Protein 5WNO (pdb70)

Organism: Caenorhabditis elegans (NCBI:txid6239)

B-factor: mean 91.78, std 27.54, range [42.66, 220.6]

Structure (mmCIF, N/CA/C/O backbone):
data_5WNO
#
_entry.id   5WNO
#
_cell.length_a   48.097
_cell.length_b   77.978
_cell.length_c   106.207
_cell.angle_alpha   90.00
_cell.angle_beta   90.00
_cell.angle_gamma   90.00
#
_symmetry.space_group_name_H-M   'P 21 21 21'
#
loop_
_entity.id
_entity.type
_entity.pdbx_description
1 polymer 'Receptor tyrosine-protein kinase let-23'
2 non-polymer 'PHOSPHOAMINOPHOSPHONIC ACID-ADENYLATE ESTER'
3 non-polymer 'MAGNESIUM ION'
4 water water
#
loop_
_atom_site.group_PDB
_atom_site.id
_atom_site.type_symbol
_atom_site.label_atom_id
_atom_site.label_alt_id
_atom_site.label_comp_id
_atom_site.label_asym_id
_atom_site.label_entity_id
_atom_site.label_seq_id
_atom_site.pdbx_PDB_ins_code
_atom_site.Cartn_x
_atom_site.Cartn_y
_atom_site.Cartn_z
_atom_site.occupancy
_atom_site.B_iso_or_equiv
_atom_site.auth_seq_id
_atom_site.auth_comp_id
_atom_site.auth_asym_id
_atom_site.auth_atom_id
_atom_site.pdbx_PDB_model_num
ATOM 1 N N . CYS A 1 15 ? -25.806 24.935 -10.868 1.00 130.79 876 CYS A N 1
ATOM 2 C CA . CYS A 1 15 ? -24.806 24.531 -9.887 1.00 130.29 876 CYS A CA 1
ATOM 3 C C . CYS A 1 15 ? -25.438 23.722 -8.760 1.00 124.81 876 CYS A C 1
ATOM 4 O O . CYS A 1 15 ? -25.672 22.522 -8.899 1.00 113.22 876 CYS A O 1
ATOM 7 N N . LEU A 1 16 ? -25.717 24.389 -7.644 1.00 121.37 877 LEU A N 1
ATOM 8 C CA . LEU A 1 16 ? -26.288 23.760 -6.460 1.00 110.89 877 LEU A CA 1
ATOM 9 C C . LEU A 1 16 ? -27.740 24.197 -6.322 1.00 108.59 877 LEU A C 1
ATOM 10 O O . LEU A 1 16 ? -28.023 25.396 -6.216 1.00 134.44 877 LEU A O 1
ATOM 15 N N . ILE A 1 17 ? -28.652 23.230 -6.320 1.00 83.75 878 ILE A N 1
ATOM 16 C CA . ILE A 1 17 ? -30.085 23.505 -6.245 1.00 82.41 878 ILE A CA 1
ATOM 17 C C . ILE A 1 17 ? -30.518 23.547 -4.784 1.00 94.89 878 ILE A C 1
ATOM 18 O O . ILE A 1 17 ? -30.184 22.635 -4.015 1.00 100.38 878 ILE A O 1
ATOM 23 N N . PRO A 1 18 ? -31.243 24.572 -4.355 1.00 85.90 879 PRO A N 1
ATOM 24 C CA . PRO A 1 18 ? -31.795 24.586 -3.000 1.00 80.55 879 PRO A CA 1
ATOM 25 C C . PRO A 1 18 ? -33.165 23.916 -2.953 1.00 72.70 879 PRO A C 1
ATOM 26 O O . PRO A 1 18 ? -33.754 23.565 -3.977 1.00 71.35 879 PRO A O 1
ATOM 30 N N . SER A 1 19 ? -33.663 23.748 -1.726 1.00 82.87 880 SER A N 1
ATOM 31 C CA . SER A 1 19 ? -34.965 23.116 -1.535 1.00 88.07 880 SER A CA 1
ATOM 32 C C . SER A 1 19 ? -36.095 23.972 -2.093 1.00 89.38 880 SER A C 1
ATOM 33 O O . SER A 1 19 ? -37.133 23.438 -2.499 1.00 84.68 880 SER A O 1
ATOM 36 N N . SER A 1 20 ? -35.910 25.294 -2.124 1.00 96.77 881 SER A N 1
ATOM 37 C CA . SER A 1 20 ? -36.931 26.208 -2.624 1.00 91.64 881 SER A CA 1
ATOM 38 C C . SER A 1 20 ? -37.208 26.037 -4.111 1.00 80.55 881 SER A C 1
ATOM 39 O O . SER A 1 20 ? -38.216 26.559 -4.598 1.00 79.48 881 SER A O 1
ATOM 42 N N . GLU A 1 21 ? -36.349 25.326 -4.837 1.00 78.81 882 GLU A N 1
ATOM 43 C CA . GLU A 1 21 ? -36.476 25.181 -6.279 1.00 85.86 882 GLU A CA 1
ATOM 44 C C . GLU A 1 21 ? -36.785 23.756 -6.714 1.00 83.05 882 GLU A C 1
ATOM 45 O O . GLU A 1 21 ? -36.997 23.521 -7.908 1.00 78.52 882 GLU A O 1
ATOM 51 N N . LEU A 1 22 ? -36.821 22.804 -5.787 1.00 80.98 883 LEU A N 1
ATOM 52 C CA . LEU A 1 22 ? -37.000 21.399 -6.116 1.00 73.45 883 LEU A CA 1
ATOM 53 C C . LEU A 1 22 ? -38.216 20.835 -5.393 1.00 71.70 883 LEU A C 1
ATOM 54 O O . LEU A 1 22 ? -38.526 21.225 -4.263 1.00 81.50 883 LEU A O 1
ATOM 59 N N . GLN A 1 23 ? -38.904 19.914 -6.063 1.00 70.50 884 GLN A N 1
ATOM 60 C CA . GLN A 1 23 ? -40.032 19.187 -5.493 1.00 73.70 884 GLN A CA 1
ATOM 61 C C . GLN A 1 23 ? -39.827 17.705 -5.759 1.00 76.09 884 GLN A C 1
ATOM 62 O O . GLN A 1 23 ? -39.784 17.284 -6.919 1.00 71.16 884 GLN A O 1
ATOM 68 N N . THR A 1 24 ? -39.701 16.918 -4.694 1.00 79.24 885 THR A N 1
ATOM 69 C CA . THR A 1 24 ? -39.462 15.482 -4.803 1.00 76.43 885 THR A CA 1
ATOM 70 C C . THR A 1 24 ? -40.780 14.747 -4.588 1.00 76.39 885 THR A C 1
ATOM 71 O O . THR A 1 24 ? -41.324 14.745 -3.479 1.00 85.94 885 THR A O 1
ATOM 75 N N . LYS A 1 25 ? -41.291 14.127 -5.649 1.00 73.23 886 LYS A N 1
ATOM 76 C CA . LYS A 1 25 ? -42.516 13.332 -5.573 1.00 84.92 886 LYS A CA 1
ATOM 77 C C . LYS A 1 25 ? -42.164 11.968 -4.994 1.00 83.76 886 LYS A C 1
ATOM 78 O O . LYS A 1 25 ? -41.759 11.048 -5.707 1.00 88.18 886 LYS A O 1
ATOM 84 N N . LEU A 1 26 ? -42.323 11.835 -3.676 1.00 83.63 887 LEU A N 1
ATOM 85 C CA . LEU A 1 26 ? -42.017 10.578 -3.004 1.00 87.77 887 LEU A CA 1
ATOM 86 C C . LEU A 1 26 ? -43.014 9.474 -3.328 1.00 98.83 887 LEU A C 1
ATOM 87 O O . LEU A 1 26 ? -42.756 8.314 -2.990 1.00 108.86 887 LEU A O 1
ATOM 92 N N . ASP A 1 27 ? -44.137 9.800 -3.968 1.00 97.30 888 ASP A N 1
ATOM 93 C CA . ASP A 1 27 ? -45.106 8.795 -4.381 1.00 100.24 888 ASP A CA 1
ATOM 94 C C . ASP A 1 27 ? -44.891 8.315 -5.809 1.00 95.94 888 ASP A C 1
ATOM 95 O O . ASP A 1 27 ? -45.580 7.385 -6.244 1.00 103.84 888 ASP A O 1
ATOM 100 N N . LYS A 1 28 ? -43.961 8.918 -6.544 1.00 80.92 889 LYS A N 1
ATOM 101 C CA . LYS A 1 28 ? -43.662 8.528 -7.917 1.00 73.11 889 LYS A CA 1
ATOM 102 C C . LYS A 1 28 ? -42.271 7.902 -7.968 1.00 76.02 889 LYS A C 1
ATOM 103 O O . LYS A 1 28 ? -41.328 8.453 -8.539 1.00 72.67 889 LYS A O 1
ATOM 109 N N . LYS A 1 29 ? -42.153 6.730 -7.351 1.00 84.50 890 LYS A N 1
ATOM 110 C CA . LYS A 1 29 ? -40.901 5.986 -7.362 1.00 84.92 890 LYS A CA 1
ATOM 111 C C . LYS A 1 29 ? -40.670 5.397 -8.748 1.00 76.86 890 LYS A C 1
ATOM 112 O O . LYS A 1 29 ? -41.494 4.622 -9.245 1.00 83.57 890 LYS A O 1
ATOM 118 N N . LEU A 1 30 ? -39.553 5.768 -9.375 1.00 74.81 891 LEU A N 1
ATOM 119 C CA . LEU A 1 30 ? -39.282 5.302 -10.731 1.00 77.40 891 LEU A CA 1
ATOM 120 C C . LEU A 1 30 ? -38.704 3.893 -10.740 1.00 90.02 891 LEU A C 1
ATOM 121 O O . LEU A 1 30 ? -39.077 3.073 -11.586 1.00 98.67 891 LEU A O 1
ATOM 126 N N . GLY A 1 31 ? -37.798 3.591 -9.814 1.00 102.65 892 GLY A N 1
ATOM 127 C CA . GLY A 1 31 ? -37.195 2.273 -9.775 1.00 121.89 892 GLY A CA 1
ATOM 128 C C . GLY A 1 31 ? -36.543 2.018 -8.434 1.00 140.00 892 GLY A C 1
ATOM 129 O O . GLY A 1 31 ? -36.605 2.842 -7.518 1.00 148.27 892 GLY A O 1
ATOM 130 N N . ALA A 1 32 ? -35.907 0.851 -8.331 1.00 147.57 893 ALA A N 1
ATOM 131 C CA . ALA A 1 32 ? -35.228 0.451 -7.103 1.00 153.86 893 ALA A CA 1
ATOM 132 C C . ALA A 1 32 ? -33.819 1.042 -7.029 1.00 150.38 893 ALA A C 1
ATOM 133 O O . ALA A 1 32 ? -33.604 2.041 -6.335 1.00 156.22 893 ALA A O 1
ATOM 135 N N . GLY A 1 33 ? -32.860 0.446 -7.725 1.00 138.40 894 GLY A N 1
ATOM 136 C CA . GLY A 1 33 ? -31.489 0.946 -7.799 1.00 125.67 894 GLY A CA 1
ATOM 137 C C . GLY A 1 33 ? -30.507 0.073 -7.033 1.00 129.53 894 GLY A C 1
ATOM 138 O O . GLY A 1 33 ? -30.852 -0.491 -5.988 1.00 131.10 894 GLY A O 1
ATOM 139 N N . ALA A 1 34 ? -29.270 -0.055 -7.543 0.00 128.54 895 ALA A N 1
ATOM 140 C CA . ALA A 1 34 ? -28.282 -0.800 -6.760 1.00 128.01 895 ALA A CA 1
ATOM 141 C C . ALA A 1 34 ? -28.039 -0.113 -5.423 1.00 118.52 895 ALA A C 1
ATOM 142 O O . ALA A 1 34 ? -28.019 -0.759 -4.367 1.00 123.38 895 ALA A O 1
ATOM 144 N N . PHE A 1 35 ? -27.907 1.208 -5.443 0.60 112.73 896 PHE A N 1
ATOM 145 C CA . PHE A 1 35 ? -27.496 1.963 -4.266 0.60 110.31 896 PHE A CA 1
ATOM 146 C C . PHE A 1 35 ? -28.159 3.343 -4.247 0.60 105.13 896 PHE A C 1
ATOM 147 O O . PHE A 1 35 ? -27.513 4.387 -4.293 0.60 100.13 896 PHE A O 1
ATOM 155 N N . GLY A 1 36 ? -29.484 3.365 -4.140 1.00 110.98 897 GLY A N 1
ATOM 156 C CA . GLY A 1 36 ? -30.212 4.618 -4.112 1.00 118.18 897 GLY A CA 1
ATOM 157 C C . GLY A 1 36 ? -31.457 4.587 -4.971 1.00 123.97 897 GLY A C 1
ATOM 158 O O . GLY A 1 36 ? -31.437 4.051 -6.083 1.00 138.09 897 GLY A O 1
ATOM 159 N N . THR A 1 37 ? -32.547 5.153 -4.466 1.00 118.40 898 THR A N 1
ATOM 160 C CA . THR A 1 37 ? -33.821 5.178 -5.167 1.00 107.18 898 THR A CA 1
ATOM 161 C C . THR A 1 37 ? -33.971 6.469 -5.965 1.00 91.28 898 THR A C 1
ATOM 162 O O . THR A 1 37 ? -33.336 7.486 -5.677 1.00 88.72 898 THR A O 1
ATOM 166 N N . VAL A 1 38 ? -34.823 6.407 -6.985 1.00 78.77 899 VAL A N 1
ATOM 167 C CA . VAL A 1 38 ? -35.056 7.515 -7.903 1.00 62.50 899 VAL A CA 1
ATOM 168 C C . VAL A 1 38 ? -36.537 7.861 -7.870 1.00 69.73 899 VAL A C 1
ATOM 169 O O . VAL A 1 38 ? -37.391 6.969 -7.946 1.00 77.97 899 VAL A O 1
ATOM 173 N N . PHE A 1 39 ? -36.836 9.151 -7.751 1.00 70.61 900 PHE A N 1
ATOM 174 C CA . PHE A 1 39 ? -38.203 9.642 -7.716 1.00 68.81 900 PHE A CA 1
ATOM 175 C C . PHE A 1 39 ? -38.389 10.696 -8.795 1.00 69.91 900 PHE A C 1
ATOM 176 O O . PHE A 1 39 ? -37.451 11.414 -9.154 1.00 61.12 900 PHE A O 1
ATOM 184 N N . ALA A 1 40 ? -39.609 10.776 -9.316 1.00 67.74 901 ALA A N 1
ATOM 185 C CA . ALA A 1 40 ? -39.954 11.851 -10.231 1.00 64.96 901 ALA A CA 1
ATOM 186 C C . ALA A 1 40 ? -40.006 13.173 -9.477 1.00 59.89 901 ALA A C 1
ATOM 187 O O . ALA A 1 40 ? -40.277 13.217 -8.274 1.00 69.14 901 ALA A O 1
ATOM 189 N N . GLY A 1 41 ? -39.731 14.260 -10.191 1.00 64.86 902 GLY A N 1
ATOM 190 C CA . GLY A 1 41 ? -39.699 15.558 -9.544 1.00 69.73 902 GLY A CA 1
ATOM 191 C C . GLY A 1 41 ? -39.877 16.681 -10.538 1.00 70.85 902 GLY A C 1
ATOM 192 O O . GLY A 1 41 ? -39.850 16.482 -11.755 1.00 75.34 902 GLY A O 1
ATOM 193 N N . ILE A 1 42 ? -40.056 17.881 -9.991 1.00 65.48 903 ILE A N 1
ATOM 194 C CA . ILE A 1 42 ? -40.228 19.097 -10.775 1.00 66.87 903 ILE A CA 1
ATOM 195 C C . ILE A 1 42 ? -39.183 20.106 -10.323 1.00 63.51 903 ILE A C 1
ATOM 196 O O . ILE A 1 42 ? -39.010 20.330 -9.120 1.00 75.25 903 ILE A O 1
ATOM 201 N N . TYR A 1 43 ? -38.487 20.709 -11.282 1.00 64.82 904 TYR A N 1
ATOM 202 C CA . TYR A 1 43 ? -37.455 21.700 -11.011 1.00 69.30 904 TYR A CA 1
ATOM 203 C C . TYR A 1 43 ? -37.984 23.086 -11.352 1.00 75.31 904 TYR A C 1
ATOM 204 O O . TYR A 1 43 ? -38.456 23.317 -12.470 1.00 81.83 904 TYR A O 1
ATOM 213 N N . TYR A 1 44 ? -37.906 24.003 -10.385 1.00 73.16 905 TYR A N 1
ATOM 214 C CA . TYR A 1 44 ? -38.373 25.377 -10.544 1.00 72.35 905 TYR A CA 1
ATOM 215 C C . TYR A 1 44 ? -37.174 26.317 -10.539 1.00 81.23 905 TYR A C 1
ATOM 216 O O . TYR A 1 44 ? -36.724 26.746 -9.467 1.00 93.39 905 TYR A O 1
ATOM 225 N N . PRO A 1 45 ? -36.619 26.671 -11.697 1.00 89.02 906 PRO A N 1
ATOM 226 C CA . PRO A 1 45 ? -35.548 27.680 -11.717 1.00 90.89 906 PRO A CA 1
ATOM 227 C C . PRO A 1 45 ? -36.076 29.027 -11.246 1.00 94.02 906 PRO A C 1
ATOM 228 O O . PRO A 1 45 ? -37.055 29.552 -11.780 1.00 93.48 906 PRO A O 1
ATOM 232 N N . LYS A 1 46 ? -35.416 29.584 -10.226 1.00 103.78 907 LYS A N 1
ATOM 233 C CA . LYS A 1 46 ? -35.942 30.776 -9.568 1.00 123.62 907 LYS A CA 1
ATOM 234 C C . LYS A 1 46 ? -35.895 32.004 -10.470 1.00 139.90 907 LYS A C 1
ATOM 235 O O . LYS A 1 46 ? -36.763 32.878 -10.363 1.00 144.35 907 LYS A O 1
ATOM 241 N N . ARG A 1 47 ? -34.903 32.093 -11.359 1.00 148.48 908 ARG A N 1
ATOM 242 C CA . ARG A 1 47 ? -34.799 33.265 -12.223 1.00 157.05 908 ARG A CA 1
ATOM 243 C C . ARG A 1 47 ? -35.918 33.297 -13.257 1.00 152.86 908 ARG A C 1
ATOM 244 O O . ARG A 1 47 ? -36.476 34.362 -13.543 1.00 159.68 908 ARG A O 1
ATOM 252 N N . ALA A 1 48 ? -36.257 32.146 -13.826 1.00 141.99 909 ALA A N 1
ATOM 253 C CA . ALA A 1 48 ? -37.287 32.082 -14.855 1.00 127.98 909 ALA A CA 1
ATOM 254 C C . ALA A 1 48 ? -38.680 32.199 -14.246 1.00 131.33 909 ALA A C 1
ATOM 255 O O . ALA A 1 48 ? -39.472 33.053 -14.645 1.00 134.64 909 ALA A O 1
ATOM 257 N N . ASN A 1 50 ? -41.609 31.083 -14.173 1.00 112.15 911 ASN A N 1
ATOM 258 C CA . ASN A 1 50 ? -42.767 30.239 -13.904 1.00 116.50 911 ASN A CA 1
ATOM 259 C C . ASN A 1 50 ? -42.761 28.999 -14.793 1.00 108.79 911 ASN A C 1
ATOM 260 O O . ASN A 1 50 ? -43.815 28.502 -15.188 1.00 115.42 911 ASN A O 1
ATOM 265 N N . VAL A 1 51 ? -41.566 28.502 -15.103 1.00 94.10 912 VAL A N 1
ATOM 266 C CA . VAL A 1 51 ? -41.398 27.321 -15.942 1.00 100.25 912 VAL A CA 1
ATOM 267 C C . VAL A 1 51 ? -41.154 26.112 -15.049 1.00 95.13 912 VAL A C 1
ATOM 268 O O . VAL A 1 51 ? -40.435 26.196 -14.044 1.00 93.67 912 VAL A O 1
ATOM 272 N N . LYS A 1 52 ? -41.772 24.990 -15.403 1.00 93.79 913 LYS A N 1
ATOM 273 C CA . LYS A 1 52 ? -41.634 23.740 -14.671 1.00 84.53 913 LYS A CA 1
ATOM 274 C C . LYS A 1 52 ? -40.819 22.762 -15.505 1.00 86.09 913 LYS A C 1
ATOM 275 O O . LYS A 1 52 ? -41.069 22.606 -16.705 1.00 95.71 913 LYS A O 1
ATOM 281 N N . ILE A 1 53 ? -39.846 22.112 -14.875 1.00 81.30 914 ILE A N 1
ATOM 282 C CA . ILE A 1 53 ? -38.977 21.170 -15.576 1.00 71.08 914 ILE A CA 1
ATOM 283 C C . ILE A 1 53 ? -39.136 19.782 -14.966 1.00 74.21 914 ILE A C 1
ATOM 284 O O . ILE A 1 53 ? -38.763 19.569 -13.803 1.00 73.03 914 ILE A O 1
ATOM 289 N N . PRO A 1 54 ? -39.684 18.816 -15.704 1.00 72.23 915 PRO A N 1
ATOM 290 C CA . PRO A 1 54 ? -39.793 17.443 -15.183 1.00 62.84 915 PRO A CA 1
ATOM 291 C C . PRO A 1 54 ? -38.414 16.813 -15.056 1.00 62.55 915 PRO A C 1
ATOM 292 O O . PRO A 1 54 ? -37.663 16.731 -16.031 1.00 68.18 915 PRO A O 1
ATOM 296 N N . VAL A 1 55 ? -38.080 16.368 -13.845 1.00 57.62 916 VAL A N 1
ATOM 297 C CA . VAL A 1 55 ? -36.750 15.861 -13.538 1.00 56.84 916 VAL A CA 1
ATOM 298 C C . VAL A 1 55 ? -36.868 14.522 -12.821 1.00 58.57 916 VAL A C 1
ATOM 299 O O . VAL A 1 55 ? -37.940 14.119 -12.368 1.00 63.22 916 VAL A O 1
ATOM 303 N N . ALA A 1 56 ? -35.733 13.833 -12.730 1.00 51.89 917 ALA A N 1
ATOM 304 C CA . ALA A 1 56 ? -35.598 12.608 -11.956 1.00 66.76 917 ALA A CA 1
ATOM 305 C C . ALA A 1 56 ? -34.600 12.856 -10.835 1.00 63.44 917 ALA A C 1
ATOM 306 O O . ALA A 1 56 ? -33.492 13.344 -11.083 1.00 55.12 917 ALA A O 1
ATOM 308 N N . ILE A 1 57 ? -34.993 12.524 -9.611 1.00 61.39 918 ILE A N 1
ATOM 309 C CA . ILE A 1 57 ? -34.216 12.831 -8.417 1.00 63.51 918 ILE A CA 1
ATOM 310 C C . ILE A 1 57 ? -33.697 11.519 -7.846 1.00 61.37 918 ILE A C 1
ATOM 311 O O . ILE A 1 57 ? -34.474 10.698 -7.345 1.00 63.19 918 ILE A O 1
ATOM 316 N N . LYS A 1 58 ? -32.384 11.321 -7.921 1.00 59.39 919 LYS A N 1
ATOM 317 C CA . LYS A 1 58 ? -31.742 10.148 -7.344 1.00 58.99 919 LYS A CA 1
ATOM 318 C C . LYS A 1 58 ? -31.255 10.487 -5.941 1.00 71.00 919 LYS A C 1
ATOM 319 O O . LYS A 1 58 ? -30.534 11.472 -5.750 1.00 75.00 919 LYS A O 1
ATOM 325 N N . VAL A 1 59 ? -31.652 9.676 -4.965 1.00 66.15 920 VAL A N 1
ATOM 326 C CA . VAL A 1 59 ? -31.387 9.943 -3.555 1.00 68.27 920 VAL A CA 1
ATOM 327 C C . VAL A 1 59 ? -30.313 8.979 -3.071 1.00 84.27 920 VAL A C 1
ATOM 328 O O . VAL A 1 59 ? -30.511 7.758 -3.085 1.00 88.81 920 VAL A O 1
ATOM 332 N N . PHE A 1 60 ? -29.180 9.528 -2.641 1.00 95.30 921 PHE A N 1
ATOM 333 C CA . PHE A 1 60 ? -28.108 8.764 -2.016 1.00 100.31 921 PHE A CA 1
ATOM 334 C C . PHE A 1 60 ? -27.998 9.196 -0.561 1.00 113.38 921 PHE A C 1
ATOM 335 O O . PHE A 1 60 ? -27.700 10.362 -0.283 1.00 117.16 921 PHE A O 1
ATOM 343 N N . GLN A 1 61 ? -28.234 8.266 0.358 1.00 115.95 922 GLN A N 1
ATOM 344 C CA . GLN A 1 61 ? -28.102 8.519 1.792 1.00 131.30 922 GLN A CA 1
ATOM 345 C C . GLN A 1 61 ? -26.881 7.746 2.281 1.00 136.67 922 GLN A C 1
ATOM 346 O O . GLN A 1 61 ? -26.970 6.553 2.584 1.00 141.36 922 GLN A O 1
ATOM 352 N N . THR A 1 62 ? -25.735 8.434 2.360 1.00 135.05 923 THR A N 1
ATOM 353 C CA . THR A 1 62 ? -24.440 7.796 2.613 1.00 130.89 923 THR A CA 1
ATOM 354 C C . THR A 1 62 ? -23.761 8.458 3.815 1.00 138.40 923 THR A C 1
ATOM 355 O O . THR A 1 62 ? -22.908 9.334 3.656 1.00 130.90 923 THR A O 1
ATOM 359 N N . ASP A 1 63 ? -24.161 8.036 5.016 1.00 149.03 924 ASP A N 1
ATOM 360 C CA . ASP A 1 63 ? -23.403 8.275 6.248 1.00 173.14 924 ASP A CA 1
ATOM 361 C C . ASP A 1 63 ? -23.094 9.756 6.478 1.00 176.15 924 ASP A C 1
ATOM 362 O O . ASP A 1 63 ? -22.070 10.097 7.075 1.00 185.32 924 ASP A O 1
ATOM 367 N N . GLN A 1 64 ? -23.975 10.645 6.013 1.00 169.21 925 GLN A N 1
ATOM 368 C CA . GLN A 1 64 ? -23.787 12.093 6.156 1.00 161.02 925 GLN A CA 1
ATOM 369 C C . GLN A 1 64 ? -22.432 12.544 5.617 1.00 161.30 925 GLN A C 1
ATOM 370 O O . GLN A 1 64 ? -21.830 13.491 6.130 1.00 156.10 925 GLN A O 1
ATOM 376 N N . SER A 1 65 ? -21.942 11.880 4.570 1.00 172.29 926 SER A N 1
ATOM 377 C CA . SER A 1 65 ? -20.609 12.166 4.051 1.00 162.83 926 SER A CA 1
ATOM 378 C C . SER A 1 65 ? -20.563 13.506 3.327 1.00 152.96 926 SER A C 1
ATOM 379 O O . SER A 1 65 ? -20.018 13.604 2.223 1.00 153.88 926 SER A O 1
ATOM 382 N N . GLN A 1 66 ? -21.125 14.546 3.945 1.00 139.97 927 GLN A N 1
ATOM 383 C CA . GLN A 1 66 ? -21.130 15.892 3.374 1.00 116.31 927 GLN A CA 1
ATOM 384 C C . GLN A 1 66 ? -19.769 16.540 3.631 1.00 106.16 927 GLN A C 1
ATOM 385 O O . GLN A 1 66 ? -19.602 17.430 4.468 1.00 115.51 927 GLN A O 1
ATOM 391 N N . THR A 1 67 ? -18.778 16.060 2.890 1.00 96.64 928 THR A N 1
ATOM 392 C CA . THR A 1 67 ? -17.401 16.506 3.016 1.00 94.86 928 THR A CA 1
ATOM 393 C C . THR A 1 67 ? -16.993 17.296 1.779 1.00 86.13 928 THR A C 1
ATOM 394 O O . THR A 1 67 ? -17.726 17.378 0.790 1.00 80.96 928 THR A O 1
ATOM 398 N N . ASP A 1 68 ? -15.798 17.887 1.849 1.00 89.53 929 ASP A N 1
ATOM 399 C CA . ASP A 1 68 ? -15.248 18.578 0.690 1.00 88.20 929 ASP A CA 1
ATOM 400 C C . ASP A 1 68 ? -14.983 17.626 -0.469 1.00 93.48 929 ASP A C 1
ATOM 401 O O . ASP A 1 68 ? -14.960 18.064 -1.624 1.00 92.78 929 ASP A O 1
ATOM 406 N N . GLU A 1 69 ? -14.785 16.336 -0.186 1.00 92.34 930 GLU A N 1
ATOM 407 C CA . GLU A 1 69 ? -14.572 15.367 -1.255 1.00 89.87 930 GLU A CA 1
ATOM 408 C C . GLU A 1 69 ? -15.851 15.133 -2.050 1.00 81.42 930 GLU A C 1
ATOM 409 O O . GLU A 1 69 ? -15.803 14.942 -3.271 1.00 85.06 930 GLU A O 1
ATOM 415 N N . MET A 1 70 ? -17.003 15.140 -1.376 1.00 82.87 931 MET A N 1
ATOM 416 C CA . MET A 1 70 ? -18.267 14.936 -2.076 1.00 69.29 931 MET A CA 1
ATOM 417 C C . MET A 1 70 ? -18.627 16.148 -2.927 1.00 67.46 931 MET A C 1
ATOM 418 O O . MET A 1 70 ? -19.147 15.999 -4.039 1.00 70.51 931 MET A O 1
ATOM 423 N N . LEU A 1 71 ? -18.358 17.355 -2.423 1.00 92.35 932 LEU A N 1
ATOM 424 C CA . LEU A 1 71 ? -18.583 18.555 -3.222 1.00 82.83 932 LEU A CA 1
ATOM 425 C C . LEU A 1 71 ? -17.638 18.605 -4.416 1.00 73.95 932 LEU A C 1
ATOM 426 O O . LEU A 1 71 ? -18.021 19.059 -5.501 1.00 66.38 932 LEU A O 1
ATOM 431 N N . GLU A 1 72 ? -16.401 18.137 -4.235 1.00 72.59 933 GLU A N 1
ATOM 432 C CA . GLU A 1 72 ? -15.435 18.136 -5.329 1.00 76.91 933 GLU A CA 1
ATOM 433 C C . GLU A 1 72 ? -15.883 17.223 -6.463 1.00 82.72 933 GLU A C 1
ATOM 434 O O . GLU A 1 72 ? -15.810 17.599 -7.639 1.00 86.32 933 GLU A O 1
ATOM 440 N N . GLU A 1 73 ? -16.352 16.019 -6.133 1.00 72.44 934 GLU A N 1
ATOM 441 C CA . GLU A 1 73 ? -16.816 15.087 -7.153 1.00 65.99 934 GLU A CA 1
ATOM 442 C C . GLU A 1 73 ? -18.220 15.399 -7.652 1.00 57.44 934 GLU A C 1
ATOM 443 O O . GLU A 1 73 ? -18.623 14.858 -8.687 1.00 61.13 934 GLU A O 1
ATOM 449 N N . ALA A 1 74 ? -18.973 16.247 -6.950 1.00 73.63 935 ALA A N 1
ATOM 450 C CA . ALA A 1 74 ? -20.274 16.665 -7.458 1.00 68.93 935 ALA A CA 1
ATOM 451 C C . ALA A 1 74 ? -20.128 17.708 -8.560 1.00 70.09 935 ALA A C 1
ATOM 452 O O . ALA A 1 74 ? -20.831 17.644 -9.575 1.00 72.92 935 ALA A O 1
ATOM 454 N N . THR A 1 75 ? -19.219 18.669 -8.380 1.00 74.89 936 THR A N 1
ATOM 455 C CA . THR A 1 75 ? -18.981 19.671 -9.413 1.00 80.54 936 THR A CA 1
ATOM 456 C C . THR A 1 75 ? -18.192 19.107 -10.588 1.00 85.32 936 THR A C 1
ATOM 457 O O . THR A 1 75 ? -18.411 19.527 -11.729 1.00 89.76 936 THR A O 1
ATOM 461 N N . ASN A 1 76 ? -17.276 18.167 -10.335 1.00 79.71 937 ASN A N 1
ATOM 462 C CA . ASN A 1 76 ? -16.581 17.496 -11.430 1.00 74.00 937 ASN A CA 1
ATOM 463 C C . ASN A 1 76 ? -17.564 16.740 -12.314 1.00 69.50 937 ASN A C 1
ATOM 464 O O . ASN A 1 76 ? -17.496 16.812 -13.547 1.00 69.66 937 ASN A O 1
ATOM 469 N N . MET A 1 77 ? -18.485 16.002 -11.694 1.00 65.80 938 MET A N 1
ATOM 470 C CA . MET A 1 77 ? -19.509 15.293 -12.451 1.00 63.58 938 MET A CA 1
ATOM 471 C C . MET A 1 77 ? -20.476 16.260 -13.122 1.00 65.94 938 MET A C 1
ATOM 472 O O . MET A 1 77 ? -21.039 15.944 -14.177 1.00 62.37 938 MET A O 1
ATOM 477 N N . PHE A 1 78 ? -20.672 17.441 -12.532 1.00 74.42 939 PHE A N 1
ATOM 478 C CA . PHE A 1 78 ? -21.589 18.426 -13.096 1.00 64.62 939 PHE A CA 1
ATOM 479 C C . PHE A 1 78 ? -21.057 19.015 -14.397 1.00 62.63 939 PHE A C 1
ATOM 480 O O . PHE A 1 78 ? -21.844 19.391 -15.272 1.00 62.43 939 PHE A O 1
ATOM 488 N N . ARG A 1 79 ? -19.735 19.096 -14.546 1.00 63.60 940 ARG A N 1
ATOM 489 C CA . ARG A 1 79 ? -19.123 19.691 -15.728 1.00 62.32 940 ARG A CA 1
ATOM 490 C C . ARG A 1 79 ? -19.026 18.728 -16.905 1.00 66.92 940 ARG A C 1
ATOM 491 O O . ARG A 1 79 ? -18.563 19.134 -17.976 1.00 75.18 940 ARG A O 1
ATOM 499 N N . LEU A 1 80 ? -19.447 17.476 -16.740 1.00 72.39 941 LEU A N 1
ATOM 500 C CA . LEU A 1 80 ? -19.407 16.498 -17.823 1.00 70.16 941 LEU A CA 1
ATOM 501 C C . LEU A 1 80 ? -20.580 16.758 -18.761 1.00 74.14 941 LEU A C 1
ATOM 502 O O . LEU A 1 80 ? -21.741 16.572 -18.383 1.00 71.48 941 LEU A O 1
ATOM 507 N N . ARG A 1 81 ? -20.281 17.186 -19.986 1.00 76.55 942 ARG A N 1
ATOM 508 C CA . ARG A 1 81 ? -21.300 17.570 -20.955 1.00 70.07 942 ARG A CA 1
ATOM 509 C C . ARG A 1 81 ? -21.073 16.809 -22.251 1.00 65.60 942 ARG A C 1
ATOM 510 O O . ARG A 1 81 ? -19.982 16.869 -22.828 1.00 64.27 942 ARG A O 1
ATOM 518 N N . HIS A 1 82 ? -22.104 16.103 -22.706 1.00 54.22 943 HIS A N 1
ATOM 519 C CA . HIS A 1 82 ? -22.059 15.367 -23.960 1.00 54.45 943 HIS A CA 1
ATOM 520 C C . HIS A 1 82 ? -23.488 15.034 -24.359 1.00 48.04 943 HIS A C 1
ATOM 521 O O . HIS A 1 82 ? -24.348 14.817 -23.501 1.00 60.90 943 HIS A O 1
ATOM 528 N N . ASP A 1 83 ? -23.732 15.000 -25.670 1.00 59.98 944 ASP A N 1
ATOM 529 C CA . ASP A 1 83 ? -25.089 14.770 -26.156 1.00 72.95 944 ASP A CA 1
ATOM 530 C C . ASP A 1 83 ? -25.590 13.376 -25.798 1.00 59.20 944 ASP A C 1
ATOM 531 O O . ASP A 1 83 ? -26.804 13.161 -25.703 1.00 63.17 944 ASP A O 1
ATOM 536 N N . ASN A 1 84 ? -24.681 12.423 -25.596 1.00 53.63 945 ASN A N 1
ATOM 537 C CA . ASN A 1 84 ? -25.036 11.059 -25.229 1.00 59.13 945 ASN A CA 1
ATOM 538 C C . ASN A 1 84 ? -24.801 10.770 -23.753 1.00 65.19 945 ASN A C 1
ATOM 539 O O . ASN A 1 84 ? -24.783 9.602 -23.353 1.00 63.33 945 ASN A O 1
ATOM 544 N N . LEU A 1 85 ? -24.603 11.805 -22.943 1.00 60.43 946 LEU A N 1
ATOM 545 C CA . LEU A 1 85 ? -24.613 11.693 -21.493 1.00 58.88 946 LEU A CA 1
ATOM 546 C C . LEU A 1 85 ? -25.862 12.376 -20.959 1.00 58.49 946 LEU A C 1
ATOM 547 O O . LEU A 1 85 ? -26.230 13.461 -21.421 1.00 64.54 946 LEU A O 1
ATOM 552 N N . LEU A 1 86 ? -26.521 11.734 -19.997 1.00 63.33 947 LEU A N 1
ATOM 553 C CA . LEU A 1 86 ? -27.696 12.329 -19.375 1.00 58.49 947 LEU A CA 1
ATOM 554 C C . LEU A 1 86 ? -27.286 13.588 -18.624 1.00 58.28 947 LEU A C 1
ATOM 555 O O . LEU A 1 86 ? -26.422 13.541 -17.742 1.00 61.98 947 LEU A O 1
ATOM 560 N N . LYS A 1 87 ? -27.899 14.713 -18.979 1.00 66.25 948 LYS A N 1
ATOM 561 C CA . LYS A 1 87 ? -27.512 15.992 -18.402 1.00 64.65 948 LYS A CA 1
ATOM 562 C C . LYS A 1 87 ? -27.905 16.060 -16.932 1.00 61.60 948 LYS A C 1
ATOM 563 O O . LYS A 1 87 ? -29.055 15.791 -16.570 1.00 57.97 948 LYS A O 1
ATOM 569 N N . ILE A 1 88 ? -26.945 16.415 -16.085 1.00 52.02 949 ILE A N 1
ATOM 570 C CA . ILE A 1 88 ? -27.193 16.621 -14.664 1.00 56.83 949 ILE A CA 1
ATOM 571 C C . ILE A 1 88 ? -27.613 18.074 -14.479 1.00 57.58 949 ILE A C 1
ATOM 572 O O . ILE A 1 88 ? -26.805 18.991 -14.647 1.00 59.75 949 ILE A O 1
ATOM 577 N N . ILE A 1 89 ? -28.887 18.284 -14.143 1.00 69.12 950 ILE A N 1
ATOM 578 C CA . ILE A 1 89 ? -29.400 19.641 -13.997 1.00 71.84 950 ILE A CA 1
ATOM 579 C C . ILE A 1 89 ? -28.804 20.311 -12.766 1.00 71.50 950 ILE A C 1
ATOM 580 O O . ILE A 1 89 ? -28.514 21.513 -12.775 1.00 76.75 950 ILE A O 1
ATOM 585 N N . GLY A 1 90 ? -28.593 19.550 -11.700 1.00 56.53 951 GLY A N 1
ATOM 586 C CA . GLY A 1 90 ? -28.000 20.119 -10.507 1.00 57.87 951 GLY A CA 1
ATOM 587 C C . GLY A 1 90 ? -27.812 19.071 -9.435 1.00 70.48 951 GLY A C 1
ATOM 588 O O . GLY A 1 90 ? -28.047 17.879 -9.649 1.00 69.36 951 GLY A O 1
ATOM 589 N N . PHE A 1 91 ? -27.380 19.542 -8.268 1.00 75.22 952 PHE A N 1
ATOM 590 C CA . PHE A 1 91 ? -27.126 18.677 -7.127 1.00 78.62 952 PHE A CA 1
ATOM 591 C C . PHE A 1 91 ? -27.406 19.452 -5.848 1.00 93.17 952 PHE A C 1
ATOM 592 O O . PHE A 1 91 ? -27.348 20.684 -5.820 1.00 98.48 952 PHE A O 1
ATOM 600 N N . CYS A 1 92 ? -27.714 18.712 -4.786 1.00 91.68 953 CYS A N 1
ATOM 601 C CA . CYS A 1 92 ? -27.912 19.305 -3.470 1.00 100.93 953 CYS A CA 1
ATOM 602 C C . CYS A 1 92 ? -27.517 18.287 -2.413 1.00 91.37 953 CYS A C 1
ATOM 603 O O . CYS A 1 92 ? -27.946 17.131 -2.470 1.00 86.77 953 CYS A O 1
ATOM 606 N N . MET A 1 93 ? -26.698 18.719 -1.459 1.00 91.88 954 MET A N 1
ATOM 607 C CA . MET A 1 93 ? -26.200 17.854 -0.399 1.00 101.39 954 MET A CA 1
ATOM 608 C C . MET A 1 93 ? -26.950 18.166 0.890 1.00 106.13 954 MET A C 1
ATOM 609 O O . MET A 1 93 ? -26.938 19.310 1.359 1.00 103.59 954 MET A O 1
ATOM 614 N N . HIS A 1 94 ? -27.602 17.155 1.454 1.00 115.87 955 HIS A N 1
ATOM 615 C CA . HIS A 1 94 ? -28.363 17.288 2.685 1.00 124.50 955 HIS A CA 1
ATOM 616 C C . HIS A 1 94 ? -27.727 16.442 3.781 1.00 124.10 955 HIS A C 1
ATOM 617 O O . HIS A 1 94 ? -26.808 15.655 3.540 1.00 124.02 955 HIS A O 1
ATOM 624 N N . ASP A 1 95 ? -28.231 16.619 5.004 1.00 122.11 956 ASP A N 1
ATOM 625 C CA . ASP A 1 95 ? -27.797 15.766 6.105 1.00 116.26 956 ASP A CA 1
ATOM 626 C C . ASP A 1 95 ? -28.250 14.328 5.892 1.00 131.35 956 ASP A C 1
ATOM 627 O O . ASP A 1 95 ? -27.528 13.386 6.239 1.00 124.72 956 ASP A O 1
ATOM 632 N N . ASP A 1 96 ? -29.443 14.140 5.321 1.00 155.52 957 ASP A N 1
ATOM 633 C CA . ASP A 1 96 ? -29.897 12.795 4.986 1.00 156.58 957 ASP A CA 1
ATOM 634 C C . ASP A 1 96 ? -28.989 12.147 3.951 1.00 148.18 957 ASP A C 1
ATOM 635 O O . ASP A 1 96 ? -28.768 10.931 3.992 1.00 148.63 957 ASP A O 1
ATOM 640 N N . GLY A 1 97 ? -28.452 12.936 3.024 1.00 137.23 958 GLY A N 1
ATOM 641 C CA . GLY A 1 97 ? -27.549 12.417 2.018 1.00 126.52 958 GLY A CA 1
ATOM 642 C C . GLY A 1 97 ? -27.378 13.332 0.824 1.00 116.21 958 GLY A C 1
ATOM 643 O O . GLY A 1 97 ? -27.331 14.557 0.972 1.00 120.11 958 GLY A O 1
ATOM 644 N N . LEU A 1 98 ? -27.286 12.749 -0.368 1.00 109.31 959 LEU A N 1
ATOM 645 C CA . LEU A 1 98 ? -27.062 13.494 -1.598 1.00 99.07 959 LEU A CA 1
ATOM 646 C C . LEU A 1 98 ? -28.182 13.216 -2.590 1.00 87.50 959 LEU A C 1
ATOM 647 O O . LEU A 1 98 ? -28.603 12.067 -2.761 1.00 83.72 959 LEU A O 1
ATOM 652 N N . LYS A 1 99 ? -28.662 14.273 -3.240 1.00 81.76 960 LYS A N 1
ATOM 653 C CA . LYS A 1 99 ? -29.666 14.171 -4.289 1.00 72.72 960 LYS A CA 1
ATOM 654 C C . LYS A 1 99 ? -29.063 14.643 -5.604 1.00 79.01 960 LYS A C 1
ATOM 655 O O . LYS A 1 99 ? -28.525 15.752 -5.682 1.00 89.01 960 LYS A O 1
ATOM 661 N N . ILE A 1 100 ? -29.151 13.800 -6.630 1.00 73.55 961 ILE A N 1
ATOM 662 C CA . ILE A 1 100 ? -28.683 14.127 -7.972 1.00 70.71 961 ILE A CA 1
ATOM 663 C C . ILE A 1 100 ? -29.905 14.297 -8.862 1.00 58.61 961 ILE A C 1
ATOM 664 O O . ILE A 1 100 ? -30.711 13.370 -9.007 1.00 62.87 961 ILE A O 1
ATOM 669 N N . VAL A 1 101 ? -30.042 15.478 -9.457 1.00 60.14 962 VAL A N 1
ATOM 670 C CA . VAL A 1 101 ? -31.193 15.821 -10.283 1.00 55.61 962 VAL A CA 1
ATOM 671 C C . VAL A 1 101 ? -30.789 15.748 -11.748 1.00 62.41 962 VAL A C 1
ATOM 672 O O . VAL A 1 101 ? -29.806 16.374 -12.164 1.00 58.58 962 VAL A O 1
ATOM 676 N N . THR A 1 102 ? -31.543 14.978 -12.530 1.00 62.77 963 THR A N 1
ATOM 677 C CA . THR A 1 102 ? -31.341 14.869 -13.966 1.00 65.32 963 THR A CA 1
ATOM 678 C C . THR A 1 102 ? -32.675 15.065 -14.673 1.00 61.36 963 THR A C 1
ATOM 679 O O . THR A 1 102 ? -33.744 14.910 -14.078 1.00 69.54 963 THR A O 1
ATOM 683 N N . ILE A 1 103 ? -32.598 15.408 -15.959 1.00 58.40 964 ILE A N 1
ATOM 684 C CA . ILE A 1 103 ? -33.802 15.615 -16.755 1.00 66.79 964 ILE A CA 1
ATOM 685 C C . ILE A 1 103 ? -34.555 14.298 -16.887 1.00 60.33 964 ILE A C 1
ATOM 686 O O . ILE A 1 103 ? -33.968 13.252 -17.196 1.00 66.49 964 ILE A O 1
ATOM 691 N N . TYR A 1 104 ? -35.862 14.342 -16.642 1.00 57.07 965 TYR A N 1
ATOM 692 C CA . TYR A 1 104 ? -36.688 13.145 -16.716 1.00 57.40 965 TYR A CA 1
ATOM 693 C C . TYR A 1 104 ? -36.892 12.721 -18.166 1.00 67.27 965 TYR A C 1
ATOM 694 O O . TYR A 1 104 ? -37.122 13.554 -19.047 1.00 71.33 965 TYR A O 1
ATOM 703 N N . ARG A 1 105 ? -36.797 11.420 -18.412 1.00 66.67 966 ARG A N 1
ATOM 704 C CA . ARG A 1 105 ? -37.005 10.854 -19.745 1.00 62.61 966 ARG A CA 1
ATOM 705 C C . ARG A 1 105 ? -38.201 9.915 -19.713 1.00 64.33 966 ARG A C 1
ATOM 706 O O . ARG A 1 105 ? -38.104 8.815 -19.137 1.00 66.88 966 ARG A O 1
ATOM 714 N N . PRO A 1 106 ? -39.336 10.292 -20.307 1.00 63.24 967 PRO A N 1
ATOM 715 C CA . PRO A 1 106 ? -40.536 9.443 -20.211 1.00 66.37 967 PRO A CA 1
ATOM 716 C C . PRO A 1 106 ? -40.379 8.068 -20.837 1.00 69.09 967 PRO A C 1
ATOM 717 O O . PRO A 1 106 ? -41.114 7.148 -20.459 1.00 69.49 967 PRO A O 1
ATOM 721 N N . LEU A 1 107 ? -39.451 7.892 -21.777 1.00 70.69 968 LEU A N 1
ATOM 722 C CA . LEU A 1 107 ? -39.314 6.619 -22.473 1.00 75.83 968 LEU A CA 1
ATOM 723 C C . LEU A 1 107 ? -38.656 5.536 -21.627 1.00 75.59 968 LEU A C 1
ATOM 724 O O . LEU A 1 107 ? -38.728 4.359 -21.998 1.00 82.70 968 LEU A O 1
ATOM 729 N N . GLY A 1 108 ? -38.025 5.893 -20.513 1.00 65.41 969 GLY A N 1
ATOM 730 C CA . GLY A 1 108 ? -37.396 4.908 -19.659 1.00 67.14 969 GLY A CA 1
ATOM 731 C C . GLY A 1 108 ? -36.013 4.510 -20.140 1.00 64.67 969 GLY A C 1
ATOM 732 O O . GLY A 1 108 ? -35.443 5.089 -21.070 1.00 57.30 969 GLY A O 1
ATOM 733 N N . ASN A 1 109 ? -35.467 3.490 -19.481 1.00 59.46 970 ASN A N 1
ATOM 734 C CA . ASN A 1 109 ? -34.131 3.018 -19.803 1.00 53.35 970 ASN A CA 1
ATOM 735 C C . ASN A 1 109 ? -34.146 2.183 -21.083 1.00 65.03 970 ASN A C 1
ATOM 736 O O . ASN A 1 109 ? -35.197 1.771 -21.582 1.00 67.28 970 ASN A O 1
ATOM 741 N N . LEU A 1 110 ? -32.948 1.932 -21.614 1.00 44.37 971 LEU A N 1
ATOM 742 C CA . LEU A 1 110 ? -32.834 1.208 -22.876 1.00 56.78 971 LEU A CA 1
ATOM 743 C C . LEU A 1 110 ? -33.208 -0.261 -22.724 1.00 62.86 971 LEU A C 1
ATOM 744 O O . LEU A 1 110 ? -33.675 -0.880 -23.686 1.00 64.23 971 LEU A O 1
ATOM 749 N N . GLN A 1 111 ? -33.022 -0.833 -21.532 1.00 67.22 972 GLN A N 1
ATOM 750 C CA . GLN A 1 111 ? -33.310 -2.251 -21.338 1.00 71.79 972 GLN A CA 1
ATOM 751 C C . GLN A 1 111 ? -34.795 -2.542 -21.526 1.00 76.46 972 GLN A C 1
ATOM 752 O O . GLN A 1 111 ? -35.172 -3.436 -22.293 1.00 80.29 972 GLN A O 1
ATOM 758 N N . ASN A 1 112 ? -35.656 -1.794 -20.831 1.00 79.38 973 ASN A N 1
ATOM 759 C CA . ASN A 1 112 ? -37.092 -1.949 -21.036 1.00 89.60 973 ASN A CA 1
ATOM 760 C C . ASN A 1 112 ? -37.514 -1.470 -22.418 1.00 87.28 973 ASN A C 1
ATOM 761 O O . ASN A 1 112 ? -38.530 -1.932 -22.951 1.00 101.14 973 ASN A O 1
ATOM 766 N N . PHE A 1 113 ? -36.749 -0.552 -23.012 1.00 75.59 974 PHE A N 1
ATOM 767 C CA . PHE A 1 113 ? -37.105 -0.027 -24.326 1.00 74.99 974 PHE A CA 1
ATOM 768 C C . PHE A 1 113 ? -36.845 -1.053 -25.422 1.00 77.42 974 PHE A C 1
ATOM 769 O O . PHE A 1 113 ? -37.613 -1.147 -26.386 1.00 82.91 974 PHE A O 1
ATOM 777 N N . LEU A 1 114 ? -35.767 -1.831 -25.292 1.00 79.02 975 LEU A N 1
ATOM 778 C CA . LEU A 1 114 ? -35.467 -2.849 -26.295 1.00 72.54 975 LEU A CA 1
ATOM 779 C C . LEU A 1 114 ? -36.491 -3.977 -26.261 1.00 79.37 975 LEU A C 1
ATOM 780 O O . LEU A 1 114 ? -36.906 -4.477 -27.313 1.00 77.96 975 LEU A O 1
ATOM 785 N N . LYS A 1 115 ? -36.908 -4.392 -25.062 1.00 82.27 976 LYS A N 1
ATOM 786 C CA . LYS A 1 115 ? -37.912 -5.447 -24.952 1.00 86.80 976 LYS A CA 1
ATOM 787 C C . LYS A 1 115 ? -39.259 -4.989 -25.496 1.00 89.39 976 LYS A C 1
ATOM 788 O O . LYS A 1 115 ? -39.967 -5.766 -26.148 1.00 97.71 976 LYS A O 1
ATOM 794 N N . LEU A 1 116 ? -39.630 -3.733 -25.238 1.00 93.82 977 LEU A N 1
ATOM 795 C CA . LEU A 1 116 ? -40.937 -3.245 -25.667 1.00 94.37 977 LEU A CA 1
ATOM 796 C C . LEU A 1 116 ? -41.005 -3.090 -27.181 1.00 96.07 977 LEU A C 1
ATOM 797 O O . LEU A 1 116 ? -42.044 -3.365 -27.792 1.00 90.75 977 LEU A O 1
ATOM 802 N N . HIS A 1 117 ? -39.912 -2.655 -27.803 1.00 97.27 978 HIS A N 1
ATOM 803 C CA . HIS A 1 117 ? -39.863 -2.404 -29.239 1.00 102.04 978 HIS A CA 1
ATOM 804 C C . HIS A 1 117 ? -38.975 -3.417 -29.956 1.00 107.09 978 HIS A C 1
ATOM 805 O O . HIS A 1 117 ? -38.276 -3.088 -30.915 1.00 118.19 978 HIS A O 1
ATOM 812 N N . LYS A 1 118 ? -39.002 -4.669 -29.496 1.00 101.06 979 LYS A N 1
ATOM 813 C CA . LYS A 1 118 ? -38.188 -5.709 -30.118 1.00 93.80 979 LYS A CA 1
ATOM 814 C C . LYS A 1 118 ? -38.637 -5.989 -31.548 1.00 97.57 979 LYS A C 1
ATOM 815 O O . LYS A 1 118 ? -37.806 -6.263 -32.423 1.00 94.24 979 LYS A O 1
ATOM 821 N N . GLU A 1 119 ? -39.940 -5.912 -31.809 1.00 92.02 980 GLU A N 1
ATOM 822 C CA . GLU A 1 119 ? -40.489 -6.292 -33.103 1.00 102.41 980 GLU A CA 1
ATOM 823 C C . GLU A 1 119 ? -40.484 -5.159 -34.123 1.00 109.98 980 GLU A C 1
ATOM 824 O O . GLU A 1 119 ? -40.699 -5.418 -35.312 1.00 116.25 980 GLU A O 1
ATOM 830 N N . ASN A 1 120 ? -40.240 -3.917 -33.702 1.00 102.54 981 ASN A N 1
ATOM 831 C CA . ASN A 1 120 ? -40.310 -2.781 -34.611 1.00 102.44 981 ASN A CA 1
ATOM 832 C C . ASN A 1 120 ? -39.041 -1.940 -34.665 1.00 97.53 981 ASN A C 1
ATOM 833 O O . ASN A 1 120 ? -38.991 -0.982 -35.445 1.00 108.27 981 ASN A O 1
ATOM 838 N N . LEU A 1 121 ? -38.019 -2.259 -33.875 1.00 94.49 982 LEU A N 1
ATOM 839 C CA . LEU A 1 121 ? -36.749 -1.551 -33.976 1.00 84.48 982 LEU A CA 1
ATOM 840 C C . LEU A 1 121 ? -35.893 -2.158 -35.081 1.00 96.51 982 LEU A C 1
ATOM 841 O O . LEU A 1 121 ? -35.801 -3.381 -35.215 1.00 115.33 982 LEU A O 1
ATOM 846 N N . GLY A 1 122 ? -35.264 -1.288 -35.876 1.00 102.95 983 GLY A N 1
ATOM 847 C CA . GLY A 1 122 ? -34.482 -1.736 -37.008 1.00 93.12 983 GLY A CA 1
ATOM 848 C C . GLY A 1 122 ? -33.008 -1.921 -36.689 1.00 90.14 983 GLY A C 1
ATOM 849 O O . GLY A 1 122 ? -32.532 -1.603 -35.601 1.00 86.39 983 GLY A O 1
ATOM 850 N N . ALA A 1 123 ? -32.283 -2.456 -37.676 1.00 87.96 984 ALA A N 1
ATOM 851 C CA . ALA A 1 123 ? -30.845 -2.647 -37.520 1.00 81.90 984 ALA A CA 1
ATOM 852 C C . ALA A 1 123 ? -30.112 -1.318 -37.410 1.00 84.49 984 ALA A C 1
ATOM 853 O O . ALA A 1 123 ? -29.065 -1.241 -36.756 1.00 90.19 984 ALA A O 1
ATOM 855 N N . ARG A 1 124 ? -30.641 -0.266 -38.039 1.00 88.75 985 ARG A N 1
ATOM 856 C CA . ARG A 1 124 ? -30.019 1.050 -37.934 1.00 79.65 985 ARG A CA 1
ATOM 857 C C . ARG A 1 124 ? -30.087 1.577 -36.506 1.00 81.3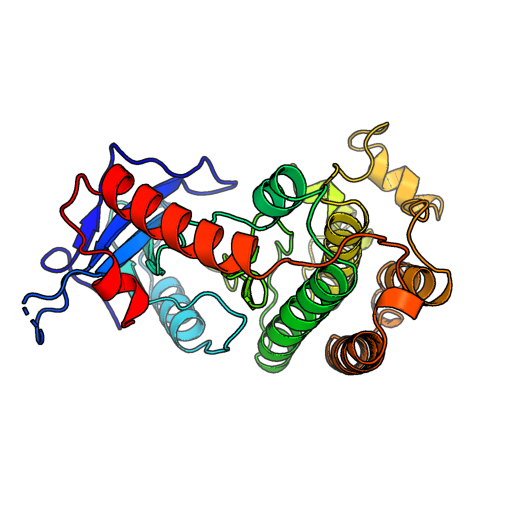5 985 ARG A C 1
ATOM 858 O O . ARG A 1 124 ? -29.146 2.222 -36.032 1.00 83.22 985 ARG A O 1
ATOM 866 N N . GLU A 1 125 ? -31.189 1.302 -35.805 1.00 82.31 986 GLU A N 1
ATOM 867 C CA . GLU A 1 125 ? -31.333 1.780 -34.433 1.00 71.83 986 GLU A CA 1
ATOM 868 C C . GLU A 1 125 ? -30.393 1.041 -33.489 1.00 69.09 986 GLU A C 1
ATOM 869 O O . GLU A 1 125 ? -29.845 1.640 -32.556 1.00 75.54 986 GLU A O 1
ATOM 875 N N . GLN A 1 126 ? -30.191 -0.260 -33.715 1.00 59.12 987 GLN A N 1
ATOM 876 C CA . GLN A 1 126 ? -29.327 -1.043 -32.837 1.00 60.48 987 GLN A CA 1
ATOM 877 C C . GLN A 1 126 ? -27.875 -0.588 -32.938 1.00 61.60 987 GLN A C 1
ATOM 878 O O . GLN A 1 126 ? -27.207 -0.381 -31.918 1.00 66.99 987 GLN A O 1
ATOM 884 N N . VAL A 1 127 ? -27.367 -0.432 -34.163 1.00 70.66 988 VAL A N 1
ATOM 885 C CA . VAL A 1 127 ? -25.993 0.029 -34.341 1.00 71.42 988 VAL A CA 1
ATOM 886 C C . VAL A 1 127 ? -25.844 1.467 -33.860 1.00 66.71 988 VAL A C 1
ATOM 887 O O . VAL A 1 127 ? -24.783 1.854 -33.354 1.00 74.31 988 VAL A O 1
ATOM 891 N N . LEU A 1 128 ? -26.897 2.277 -33.995 1.00 62.68 989 LEU A N 1
ATOM 892 C CA . LEU A 1 128 ? -26.831 3.661 -33.538 1.00 72.85 989 LEU A CA 1
ATOM 893 C C . LEU A 1 128 ? -26.714 3.737 -32.021 1.00 68.69 989 LEU A C 1
ATOM 894 O O . LEU A 1 128 ? -25.980 4.580 -31.492 1.00 78.47 989 LEU A O 1
ATOM 899 N N . TYR A 1 129 ? -27.430 2.866 -31.304 1.00 52.89 990 TYR A N 1
ATOM 900 C CA . TYR A 1 129 ? -27.322 2.839 -29.849 1.00 55.35 990 TYR A CA 1
ATOM 901 C C . TYR A 1 129 ? -25.905 2.484 -29.416 1.00 52.61 990 TYR A C 1
ATOM 902 O O . TYR A 1 129 ? -25.322 3.147 -28.552 1.00 62.36 990 TYR A O 1
ATOM 911 N N . CYS A 1 130 ? -25.334 1.435 -30.014 1.00 58.45 991 CYS A N 1
ATOM 912 C CA . CYS A 1 130 ? -23.955 1.067 -29.707 1.00 63.90 991 CYS A CA 1
ATOM 913 C C . CYS A 1 130 ? -22.997 2.200 -30.047 1.00 63.28 991 CYS A C 1
ATOM 914 O O . CYS A 1 130 ? -22.008 2.422 -29.338 1.00 65.89 991 CYS A O 1
ATOM 917 N N . TYR A 1 131 ? -23.278 2.935 -31.124 1.00 65.56 992 TYR A N 1
ATOM 918 C CA . TYR A 1 131 ? -22.404 4.032 -31.526 1.00 64.78 992 TYR A CA 1
ATOM 919 C C . TYR A 1 131 ? -22.513 5.207 -30.562 1.00 58.62 992 TYR A C 1
ATOM 920 O O . TYR A 1 131 ? -21.498 5.781 -30.151 1.00 65.83 992 TYR A O 1
ATOM 929 N N . GLN A 1 132 ? -23.740 5.586 -30.196 1.00 58.07 993 GLN A N 1
ATOM 930 C CA . GLN A 1 132 ? -23.922 6.717 -29.292 1.00 60.53 993 GLN A CA 1
ATOM 931 C C . GLN A 1 132 ? -23.394 6.401 -27.899 1.00 56.05 993 GLN A C 1
ATOM 932 O O . GLN A 1 132 ? -22.821 7.273 -27.234 1.00 56.50 993 GLN A O 1
ATOM 938 N N . ILE A 1 133 ? -23.578 5.162 -27.438 1.00 58.98 994 ILE A N 1
ATOM 939 C CA . ILE A 1 133 ? -23.013 4.761 -26.155 1.00 52.02 994 ILE A CA 1
ATOM 940 C C . ILE A 1 133 ? -21.491 4.777 -26.219 1.00 53.43 994 ILE A C 1
ATOM 941 O O . ILE A 1 133 ? -20.822 5.246 -25.291 1.00 57.19 994 ILE A O 1
ATOM 946 N N . ALA A 1 134 ? -20.919 4.279 -27.318 1.00 56.35 995 ALA A N 1
ATOM 947 C CA . ALA A 1 134 ? -19.474 4.373 -27.501 1.00 66.41 995 ALA A CA 1
ATOM 948 C C . ALA A 1 134 ? -19.023 5.821 -27.635 1.00 69.19 995 ALA A C 1
ATOM 949 O O . ALA A 1 134 ? -17.893 6.157 -27.260 1.00 56.59 995 ALA A O 1
ATOM 951 N N . SER A 1 135 ? -19.886 6.691 -28.166 1.00 68.11 996 SER A N 1
ATOM 952 C CA . SER A 1 135 ? -19.539 8.104 -28.277 1.00 58.61 996 SER A CA 1
ATOM 953 C C . SER A 1 135 ? -19.465 8.762 -26.905 1.00 63.87 996 SER A C 1
ATOM 954 O O . SER A 1 135 ? -18.533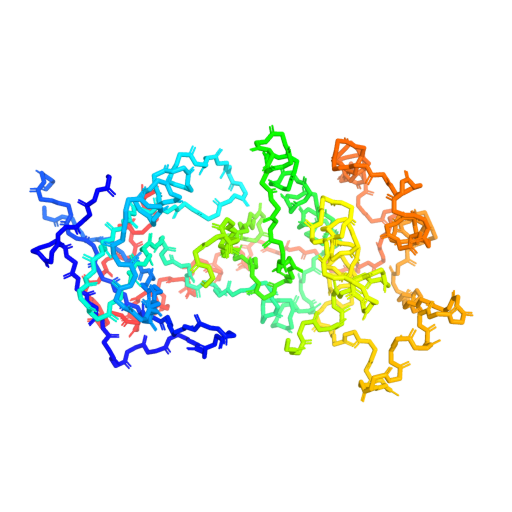 9.525 -26.626 1.00 62.36 996 SER A O 1
ATOM 957 N N . GLY A 1 136 ? -20.435 8.477 -26.035 1.00 57.88 997 GLY A N 1
ATOM 958 C CA . GLY A 1 136 ? -20.407 9.049 -24.700 1.00 59.60 997 GLY A CA 1
ATOM 959 C C . GLY A 1 136 ? -19.282 8.494 -23.848 1.00 61.90 997 GLY A C 1
ATOM 960 O O . GLY A 1 136 ? -18.678 9.219 -23.052 1.00 65.40 997 GLY A O 1
ATOM 961 N N . MET A 1 137 ? -18.983 7.201 -24.000 1.00 56.70 998 MET A N 1
ATOM 962 C CA . MET A 1 137 ? -17.894 6.603 -23.235 1.00 57.25 998 MET A CA 1
ATOM 963 C C . MET A 1 137 ? -16.539 7.146 -23.668 1.00 59.15 998 MET A C 1
ATOM 964 O O . MET A 1 137 ? -15.612 7.214 -22.852 1.00 67.92 998 MET A O 1
ATOM 969 N N . GLN A 1 138 ? -16.399 7.529 -24.940 1.00 56.93 999 GLN A N 1
ATOM 970 C CA . GLN A 1 138 ? -15.155 8.148 -25.386 1.00 62.01 999 GLN A CA 1
ATOM 971 C C . GLN A 1 138 ? -14.931 9.483 -24.689 1.00 67.92 999 GLN A C 1
ATOM 972 O O . GLN A 1 138 ? -13.802 9.814 -24.311 1.00 74.08 999 GLN A O 1
ATOM 978 N N . TYR A 1 139 ? -16.000 10.263 -24.510 1.00 63.76 1000 TYR A N 1
ATOM 979 C CA . TYR A 1 139 ? -15.887 11.518 -23.776 1.00 69.87 1000 TYR A CA 1
ATOM 980 C C . TYR A 1 139 ? -15.523 11.270 -22.318 1.00 69.36 1000 TYR A C 1
ATOM 981 O O . TYR A 1 139 ? -14.692 11.985 -21.747 1.00 71.22 1000 TYR A O 1
ATOM 990 N N . LEU A 1 140 ? -16.135 10.257 -21.699 1.00 65.89 1001 LEU A N 1
ATOM 991 C CA . LEU A 1 140 ? -15.807 9.928 -20.315 1.00 63.63 1001 LEU A CA 1
ATOM 992 C C . LEU A 1 140 ? -14.366 9.452 -20.188 1.00 68.63 1001 LEU A C 1
ATOM 993 O O . LEU A 1 140 ? -13.681 9.778 -19.211 1.00 77.97 1001 LEU A O 1
ATOM 998 N N . GLU A 1 141 ? -13.887 8.678 -21.165 1.00 70.47 1002 GLU A N 1
ATOM 999 C CA . GLU A 1 141 ? -12.513 8.189 -21.110 1.00 71.13 1002 GLU A CA 1
ATOM 1000 C C . GLU A 1 141 ? -11.514 9.330 -21.252 1.00 75.19 1002 GLU A C 1
ATOM 1001 O O . GLU A 1 141 ? -10.498 9.362 -20.549 1.00 79.44 1002 GLU A O 1
ATOM 1007 N N . LYS A 1 142 ? -11.784 10.274 -22.158 1.00 74.99 1003 LYS A N 1
ATOM 1008 C CA . LYS A 1 142 ? -10.908 11.432 -22.301 1.00 84.48 1003 LYS A CA 1
ATOM 1009 C C . LYS A 1 142 ? -10.899 12.283 -21.039 1.00 87.29 1003 LYS A C 1
ATOM 1010 O O . LYS A 1 142 ? -9.896 12.944 -20.743 1.00 95.13 1003 LYS A O 1
ATOM 1016 N N . GLN A 1 143 ? -11.997 12.281 -20.287 1.00 83.16 1004 GLN A N 1
ATOM 1017 C CA . GLN A 1 143 ? -12.074 12.990 -19.018 1.00 79.27 1004 GLN A CA 1
ATOM 1018 C C . GLN A 1 143 ? -11.500 12.184 -17.859 1.00 83.80 1004 GLN A C 1
ATOM 1019 O O . GLN A 1 143 ? -11.596 12.630 -16.710 1.00 73.26 1004 GLN A O 1
ATOM 1025 N N . ARG A 1 144 ? -10.914 11.017 -18.140 1.00 77.95 1005 ARG A N 1
ATOM 1026 C CA . ARG A 1 144 ? -10.330 10.145 -17.120 1.00 78.29 1005 ARG A CA 1
ATOM 1027 C 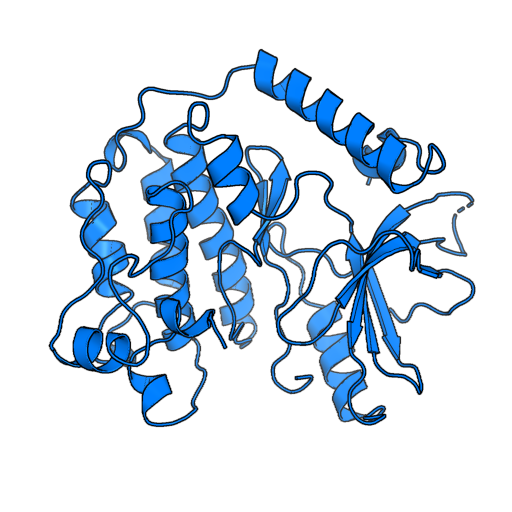C . ARG A 1 144 ? -11.372 9.754 -16.071 1.00 75.76 1005 ARG A C 1
ATOM 1028 O O . ARG A 1 144 ? -11.119 9.787 -14.864 1.00 78.59 1005 ARG A O 1
ATOM 1036 N N . VAL A 1 145 ? -12.556 9.375 -16.546 1.00 67.77 1006 VAL A N 1
ATOM 1037 C CA . VAL A 1 145 ? -13.678 9.005 -15.692 1.00 70.70 1006 VAL A CA 1
ATOM 1038 C C . VAL A 1 145 ? -14.066 7.565 -15.998 1.00 78.04 1006 VAL A C 1
ATOM 1039 O O . VAL A 1 145 ? -14.326 7.220 -17.157 1.00 64.86 1006 VAL A O 1
ATOM 1043 N N . VAL A 1 146 ? -14.107 6.732 -14.961 1.00 79.19 1007 VAL A N 1
ATOM 1044 C CA . VAL A 1 146 ? -14.521 5.338 -15.077 1.00 68.28 1007 VAL A CA 1
ATOM 1045 C C . VAL A 1 146 ? -15.984 5.236 -14.670 1.00 65.52 1007 VAL A C 1
ATOM 1046 O O . VAL A 1 146 ? -16.367 5.690 -13.585 1.00 67.46 1007 VAL A O 1
ATOM 1050 N N . HIS A 1 147 ? -16.803 4.638 -15.539 1.00 67.96 1008 HIS A N 1
ATOM 1051 C CA . HIS A 1 147 ? -18.236 4.554 -15.274 1.00 62.32 1008 HIS A CA 1
ATOM 1052 C C . HIS A 1 147 ? -18.556 3.518 -14.202 1.00 67.67 1008 HIS A C 1
ATOM 1053 O O . HIS A 1 147 ? -19.465 3.729 -13.391 1.00 74.92 1008 HIS A O 1
ATOM 1060 N N . ARG A 1 148 ? -17.849 2.383 -14.215 1.00 76.72 1009 ARG A N 1
ATOM 1061 C CA . ARG A 1 148 ? -17.960 1.327 -13.208 1.00 82.35 1009 ARG A CA 1
ATOM 1062 C C . ARG A 1 148 ? -19.269 0.545 -13.278 1.00 72.70 1009 ARG A C 1
ATOM 1063 O O . ARG A 1 148 ? -19.396 -0.497 -12.628 1.00 81.30 1009 ARG A O 1
ATOM 1071 N N . ASP A 1 149 ? -20.243 1.014 -14.053 1.00 51.01 1010 ASP A N 1
ATOM 1072 C CA . ASP A 1 149 ? -21.551 0.366 -14.080 1.00 56.59 1010 ASP A CA 1
ATOM 1073 C C . ASP A 1 149 ? -22.239 0.602 -15.424 1.00 55.71 1010 ASP A C 1
ATOM 1074 O O . ASP A 1 149 ? -23.405 0.994 -15.493 1.00 56.19 1010 ASP A O 1
ATOM 1079 N N . LEU A 1 150 ? -21.524 0.344 -16.516 1.00 51.39 1011 LEU A N 1
ATOM 1080 C CA . LEU A 1 150 ? -22.087 0.519 -17.850 1.00 49.78 1011 LEU A CA 1
ATOM 1081 C C . LEU A 1 150 ? -22.999 -0.651 -18.201 1.00 56.82 1011 LEU A C 1
ATOM 1082 O O . LEU A 1 150 ? -22.581 -1.812 -18.152 1.00 55.44 1011 LEU A O 1
ATOM 1087 N N . ALA A 1 151 ? -24.242 -0.337 -18.557 1.00 51.54 1012 ALA A N 1
ATOM 1088 C CA . ALA A 1 151 ? -25.236 -1.329 -18.946 1.00 51.16 1012 ALA A CA 1
ATOM 1089 C C . ALA A 1 151 ? -26.412 -0.603 -19.581 1.00 53.53 1012 ALA A C 1
ATOM 1090 O O . ALA A 1 151 ? -26.554 0.615 -19.442 1.00 66.31 1012 ALA A O 1
ATOM 1092 N N . THR A 1 152 ? -27.260 -1.368 -20.278 1.00 62.23 1013 THR A N 1
ATOM 1093 C CA . THR A 1 152 ? -28.411 -0.766 -20.946 1.00 54.84 1013 THR A CA 1
ATOM 1094 C C . THR A 1 152 ? -29.422 -0.215 -19.949 1.00 58.45 1013 THR A C 1
ATOM 1095 O O . THR A 1 152 ? -30.176 0.707 -20.282 1.00 79.38 1013 THR A O 1
ATOM 1099 N N . ARG A 1 153 ? -29.458 -0.759 -18.729 1.00 62.81 1014 ARG A N 1
ATOM 1100 C CA . ARG A 1 153 ? -30.358 -0.219 -17.715 1.00 62.23 1014 ARG A CA 1
ATOM 1101 C C . ARG A 1 153 ? -29.936 1.178 -17.277 1.00 67.70 1014 ARG A C 1
ATOM 1102 O O . ARG A 1 153 ? -30.776 1.960 -16.818 1.00 73.09 1014 ARG A O 1
ATOM 1110 N N . ASN A 1 154 ? -28.651 1.508 -17.409 1.00 55.64 1015 ASN A N 1
ATOM 1111 C CA . ASN A 1 154 ? -28.140 2.836 -17.104 1.00 50.09 1015 ASN A CA 1
ATOM 1112 C C . ASN A 1 154 ? -27.944 3.682 -18.357 1.00 57.88 1015 ASN A C 1
ATOM 1113 O O . ASN A 1 154 ? -27.145 4.623 -18.348 1.00 51.39 1015 ASN A O 1
ATOM 1118 N N . VAL A 1 155 ? -28.647 3.351 -19.436 1.00 56.63 1016 VAL A N 1
ATOM 1119 C CA . VAL A 1 155 ? -28.702 4.170 -20.639 1.00 42.66 1016 VAL A CA 1
ATOM 1120 C C . VAL A 1 155 ? -30.154 4.571 -20.851 1.00 47.00 1016 VAL A C 1
ATOM 1121 O O . VAL A 1 155 ? -31.045 3.715 -20.838 1.00 63.94 1016 VAL A O 1
ATOM 1125 N N . LEU A 1 156 ? -30.391 5.865 -21.031 1.00 48.31 1017 LEU A N 1
ATOM 1126 C CA . LEU A 1 156 ? -31.735 6.393 -21.192 1.00 58.56 1017 LEU A CA 1
ATOM 1127 C C . LEU A 1 156 ? -32.001 6.740 -22.649 1.00 53.59 1017 LEU A C 1
ATOM 1128 O O . LEU A 1 156 ? -31.079 7.033 -23.413 1.00 61.91 1017 LEU A O 1
ATOM 1133 N N . VAL A 1 157 ? -33.276 6.716 -23.019 1.00 58.95 1018 VAL A N 1
ATOM 1134 C CA . VAL A 1 157 ? -33.710 6.928 -24.394 1.00 58.83 1018 VAL A CA 1
ATOM 1135 C C . VAL A 1 157 ? -34.406 8.280 -24.460 1.00 64.76 1018 VAL A C 1
ATOM 1136 O O . VAL A 1 157 ? -35.488 8.463 -23.889 1.00 60.05 1018 VAL A O 1
ATOM 1140 N N . LYS A 1 158 ? -33.782 9.235 -25.153 1.00 66.05 1019 LYS A N 1
ATOM 1141 C CA . LYS A 1 158 ? -34.425 10.522 -25.393 1.00 63.32 1019 LYS A CA 1
ATOM 1142 C C . LYS A 1 158 ? -35.464 10.409 -26.501 1.00 71.78 1019 LYS A C 1
ATOM 1143 O O . LYS A 1 158 ? -36.591 10.897 -26.363 1.00 72.41 1019 LYS A O 1
ATOM 1149 N N . LYS A 1 159 ? -35.094 9.769 -27.609 1.00 72.57 1020 LYS A N 1
ATOM 1150 C CA . LYS A 1 159 ? -36.025 9.423 -28.672 1.00 74.46 1020 LYS A CA 1
ATOM 1151 C C . LYS A 1 159 ? -35.470 8.210 -29.406 1.00 74.47 1020 LYS A C 1
ATOM 1152 O O . LYS A 1 159 ? -34.450 7.635 -29.014 1.00 68.23 1020 LYS A O 1
ATOM 1158 N N . PHE A 1 160 ? -36.149 7.828 -30.491 1.00 80.42 1021 PHE A N 1
ATOM 1159 C CA . PHE A 1 160 ? -35.787 6.608 -31.208 1.00 82.37 1021 PHE A CA 1
ATOM 1160 C C . PHE A 1 160 ? -34.332 6.615 -31.660 1.00 76.78 1021 PHE A C 1
ATOM 1161 O O . PHE A 1 160 ? -33.690 5.560 -31.689 1.00 65.88 1021 PHE A O 1
ATOM 1169 N N . ASN A 1 161 ? -33.789 7.785 -32.000 1.00 73.19 1022 ASN A N 1
ATOM 1170 C CA . ASN A 1 161 ? -32.438 7.895 -32.535 1.00 74.64 1022 ASN A CA 1
ATOM 1171 C C . ASN A 1 161 ? -31.507 8.677 -31.612 1.00 69.76 1022 ASN A C 1
ATOM 1172 O O . ASN A 1 161 ? -30.600 9.368 -32.082 1.00 77.55 1022 ASN A O 1
ATOM 1177 N N . HIS A 1 162 ? -31.708 8.573 -30.300 1.00 52.15 1023 HIS A N 1
ATOM 1178 C CA . HIS A 1 162 ? -30.882 9.321 -29.356 1.00 60.26 1023 HIS A CA 1
ATOM 1179 C C . HIS A 1 162 ? -30.975 8.668 -27.987 1.00 58.24 1023 HIS A C 1
ATOM 1180 O O . HIS A 1 162 ? -32.059 8.624 -27.396 1.00 59.32 1023 HIS A O 1
ATOM 1187 N N . VAL A 1 163 ? -29.847 8.170 -27.484 1.00 56.10 1024 VAL A N 1
ATOM 1188 C CA . VAL A 1 163 ? -29.775 7.585 -26.153 1.00 53.17 1024 VAL A CA 1
ATOM 1189 C C . VAL A 1 163 ? -28.703 8.313 -25.352 1.00 54.89 1024 VAL A C 1
ATOM 1190 O O . VAL A 1 163 ? -27.778 8.917 -25.902 1.00 65.09 1024 VAL A O 1
ATOM 1194 N N . GLU A 1 164 ? -28.840 8.247 -24.028 1.00 49.41 1025 GLU A N 1
ATOM 1195 C CA . GLU A 1 164 ? -27.970 8.973 -23.113 1.00 55.09 1025 GLU A CA 1
ATOM 1196 C C . GLU A 1 164 ? -27.570 8.078 -21.950 1.00 60.94 1025 GLU A C 1
ATOM 1197 O O . GLU A 1 164 ? -28.407 7.369 -21.384 1.00 56.65 1025 GLU A O 1
ATOM 1203 N N . ILE A 1 165 ? -26.288 8.126 -21.594 1.00 56.18 1026 ILE A N 1
ATOM 1204 C CA . ILE A 1 165 ? -25.732 7.346 -20.494 1.00 51.37 1026 ILE A CA 1
ATOM 1205 C C . ILE A 1 165 ? -25.945 8.104 -19.192 1.00 53.31 1026 ILE A C 1
ATOM 1206 O O . ILE A 1 165 ? -25.791 9.330 -19.136 1.00 52.03 1026 ILE A O 1
ATOM 1211 N N . THR A 1 166 ? -26.304 7.375 -18.138 1.00 45.97 1027 THR A N 1
ATOM 1212 C CA . THR A 1 166 ? -26.534 7.959 -16.824 1.00 56.34 1027 THR A CA 1
ATOM 1213 C C . THR A 1 166 ? -25.741 7.185 -15.779 1.00 61.05 1027 THR A C 1
ATOM 1214 O O . THR A 1 166 ? -25.070 6.193 -16.082 1.00 55.23 1027 THR A O 1
ATOM 1218 N N . ASP A 1 167 ? -25.827 7.658 -14.534 1.00 57.88 1028 ASP A N 1
ATOM 1219 C CA . ASP A 1 167 ? -25.186 7.018 -13.383 1.00 59.53 1028 ASP A CA 1
ATOM 1220 C C . ASP A 1 167 ? -23.683 6.852 -13.593 1.00 59.09 1028 ASP A C 1
ATOM 1221 O O . ASP A 1 167 ? -23.104 5.808 -13.284 1.00 63.73 1028 ASP A O 1
ATOM 1226 N N . PHE A 1 168 ? -23.045 7.892 -14.114 1.00 53.58 1029 PHE A N 1
ATOM 1227 C CA . PHE A 1 168 ? -21.604 7.921 -14.297 1.00 54.72 1029 PHE A CA 1
ATOM 1228 C C . PHE A 1 168 ? -20.952 8.781 -13.222 1.00 75.59 1029 PHE A C 1
ATOM 1229 O O . PHE A 1 168 ? -21.593 9.627 -12.594 1.00 65.53 1029 PHE A O 1
ATOM 1237 N N . GLY A 1 169 ? -19.658 8.552 -13.017 1.00 97.63 1030 GLY A N 1
ATOM 1238 C CA . GLY A 1 169 ? -18.903 9.352 -12.072 1.00 108.83 1030 GLY A CA 1
ATOM 1239 C C . GLY A 1 169 ? -19.286 9.159 -10.624 1.00 111.32 1030 GLY A C 1
ATOM 1240 O O . GLY A 1 169 ? -19.149 10.090 -9.824 1.00 112.59 1030 GLY A O 1
ATOM 1241 N N . LEU A 1 170 ? -19.771 7.972 -10.259 1.00 94.49 1031 LEU A N 1
ATOM 1242 C CA . LEU A 1 170 ? -20.112 7.654 -8.878 1.00 95.27 1031 LEU A CA 1
ATOM 1243 C C . LEU A 1 170 ? -19.030 6.818 -8.203 1.00 96.16 1031 LEU A C 1
ATOM 1244 O O . LEU A 1 170 ? -19.336 5.952 -7.377 1.00 95.84 1031 LEU A O 1
ATOM 1249 N N . SER A 1 171 ? -17.767 7.060 -8.550 1.00 100.96 1032 SER A N 1
ATOM 1250 C CA . SER A 1 171 ? -16.657 6.290 -8.007 1.00 108.81 1032 SER A CA 1
ATOM 1251 C C . SER A 1 171 ? -16.446 6.614 -6.535 1.00 107.53 1032 SER A C 1
ATOM 1252 O O . SER A 1 171 ? -16.783 5.812 -5.657 1.00 104.56 1032 SER A O 1
ATOM 1255 N N . LYS A 1 172 ? -15.890 7.795 -6.258 1.00 109.84 1033 LYS A N 1
ATOM 1256 C CA . LYS A 1 172 ? -15.632 8.197 -4.882 1.00 118.51 1033 LYS A CA 1
ATOM 1257 C C . LYS A 1 172 ? -16.909 8.559 -4.136 1.00 114.72 1033 LYS A C 1
ATOM 1258 O O . LYS A 1 172 ? -16.911 8.554 -2.901 1.00 112.91 1033 LYS A O 1
ATOM 1264 N N . ILE A 1 173 ? -17.991 8.867 -4.854 1.00 118.61 1034 ILE A N 1
ATOM 1265 C CA . ILE A 1 173 ? -19.261 9.152 -4.194 1.00 122.30 1034 ILE A CA 1
ATOM 1266 C C . ILE A 1 173 ? -19.857 7.876 -3.612 1.00 125.46 1034 ILE A C 1
ATOM 1267 O O . ILE A 1 173 ? -20.410 7.882 -2.505 1.00 129.54 1034 ILE A O 1
ATOM 1272 N N . LEU A 1 174 ? -19.743 6.765 -4.340 1.00 120.80 1035 LEU A N 1
ATOM 1273 C CA . LEU A 1 174 ? -20.306 5.477 -3.931 1.00 114.24 1035 LEU A CA 1
ATOM 1274 C C . LEU A 1 174 ? -21.798 5.580 -3.629 1.00 117.23 1035 LEU A C 1
ATOM 1275 O O . LEU A 1 174 ? -22.542 6.248 -4.347 1.00 114.26 1035 LEU A O 1
ATOM 1280 N N . LYS A 1 187 ? -23.145 -6.399 -7.332 1.00 129.55 1048 LYS A N 1
ATOM 1281 C CA . LYS A 1 187 ? -24.480 -6.983 -7.286 1.00 140.41 1048 LYS A CA 1
ATOM 1282 C C . LYS A 1 187 ? -24.780 -7.826 -8.520 1.00 155.87 1048 LYS A C 1
ATOM 1283 O O . LYS A 1 187 ? -23.920 -8.558 -9.006 1.00 157.28 1048 LYS A O 1
ATOM 1289 N N . VAL A 1 188 ? -26.013 -7.714 -9.022 1.00 168.98 1049 VAL A N 1
ATOM 1290 C CA . VAL A 1 188 ? -26.422 -8.421 -10.227 1.00 157.55 1049 VAL A CA 1
ATOM 1291 C C . VAL A 1 188 ? -25.614 -7.997 -11.447 1.00 132.25 1049 VAL A C 1
ATOM 1292 O O . VAL A 1 188 ? -25.645 -8.682 -12.474 1.00 130.74 1049 VAL A O 1
ATOM 1296 N N . ALA A 1 189 ? -24.874 -6.888 -11.353 1.00 105.31 1050 ALA A N 1
ATOM 1297 C CA . ALA A 1 189 ? -23.986 -6.386 -12.400 1.00 92.10 1050 ALA A CA 1
ATOM 1298 C C . ALA A 1 189 ? -22.774 -7.281 -12.645 1.00 88.23 1050 ALA A C 1
ATOM 1299 O O . ALA A 1 189 ? -21.860 -6.841 -13.356 1.00 87.87 1050 ALA A O 1
ATOM 1301 N N . ILE A 1 190 ? -22.727 -8.493 -12.083 1.00 86.22 1051 ILE A N 1
ATOM 1302 C CA . ILE A 1 190 ? -21.627 -9.410 -12.366 1.00 77.42 1051 ILE A CA 1
ATOM 1303 C C . ILE A 1 190 ? -21.619 -9.798 -13.839 1.00 77.52 1051 ILE A C 1
ATOM 1304 O O . ILE A 1 190 ? -20.556 -10.060 -14.417 1.00 100.14 1051 ILE A O 1
ATOM 1309 N N . LYS A 1 191 ? -22.792 -9.813 -14.477 1.00 77.59 1052 LYS A N 1
ATOM 1310 C CA . LYS A 1 191 ? -22.874 -10.137 -15.897 1.00 80.67 1052 LYS A CA 1
ATOM 1311 C C . LYS A 1 191 ? -22.104 -9.148 -16.765 1.00 75.80 1052 LYS A C 1
ATOM 1312 O O . LYS A 1 191 ? -21.711 -9.498 -17.883 1.00 81.57 1052 LYS A O 1
ATOM 1318 N N . TRP A 1 192 ? -21.878 -7.929 -16.279 1.00 64.01 1053 TRP A N 1
ATOM 1319 C CA . TRP A 1 192 ? -21.100 -6.925 -16.992 1.00 61.61 1053 TRP A CA 1
ATOM 1320 C C . TRP A 1 192 ? -19.696 -6.766 -16.426 1.00 61.79 1053 TRP A C 1
ATOM 1321 O O . TRP A 1 192 ? -19.000 -5.808 -16.779 1.00 65.66 1053 TRP A O 1
ATOM 1332 N N . LEU A 1 193 ? -19.265 -7.680 -15.563 1.00 62.85 1054 LEU A N 1
ATOM 1333 C CA . LEU A 1 193 ? -17.997 -7.547 -14.861 1.00 78.95 1054 LEU A CA 1
ATOM 1334 C C . LEU A 1 193 ? -16.899 -8.288 -15.612 1.00 81.62 1054 LEU A C 1
ATOM 1335 O O . LEU A 1 193 ? -17.066 -9.457 -15.978 1.00 87.52 1054 LEU A O 1
ATOM 1340 N N . ALA A 1 194 ? -15.778 -7.607 -15.836 1.00 73.36 1055 ALA A N 1
ATOM 1341 C CA . ALA A 1 194 ? -14.637 -8.228 -16.488 1.00 87.28 1055 ALA A CA 1
ATOM 1342 C C . ALA A 1 194 ? -14.029 -9.302 -15.585 1.00 94.70 1055 ALA A C 1
ATOM 1343 O O . ALA A 1 194 ? -14.332 -9.399 -14.393 1.00 105.84 1055 ALA A O 1
ATOM 1345 N N . ILE A 1 195 ? -13.150 -10.114 -16.175 1.00 88.49 1056 ILE A N 1
ATOM 1346 C CA . ILE A 1 195 ? -12.578 -11.244 -15.448 1.00 95.81 1056 ILE A CA 1
ATOM 1347 C C . ILE A 1 195 ? -11.680 -10.763 -14.316 1.00 94.55 1056 ILE A C 1
ATOM 1348 O O . ILE A 1 195 ? -11.712 -11.309 -13.206 1.00 109.39 1056 ILE A O 1
ATOM 1353 N N . GLU A 1 196 ? -10.869 -9.734 -14.572 1.00 88.15 1057 GLU A N 1
ATOM 1354 C CA . GLU A 1 196 ? -9.881 -9.297 -13.591 1.00 92.75 1057 GLU A CA 1
ATOM 1355 C C . GLU A 1 196 ? -10.513 -8.680 -12.349 1.00 93.47 1057 GLU A C 1
ATOM 1356 O O . GLU A 1 196 ? -9.855 -8.618 -11.305 1.00 105.58 1057 GLU A O 1
ATOM 1362 N N . ILE A 1 197 ? -11.766 -8.228 -12.432 1.00 91.09 1058 ILE A N 1
ATOM 1363 C CA . ILE A 1 197 ? -12.406 -7.622 -11.269 1.00 93.39 1058 ILE A CA 1
ATOM 1364 C C . ILE A 1 197 ? -12.748 -8.680 -10.226 1.00 103.59 1058 ILE A C 1
ATOM 1365 O O . ILE A 1 197 ? -12.824 -8.380 -9.027 1.00 118.35 1058 ILE A O 1
ATOM 1370 N N . PHE A 1 198 ? -12.946 -9.931 -10.652 1.00 107.76 1059 PHE A N 1
ATOM 1371 C CA . PHE A 1 198 ? -13.269 -10.994 -9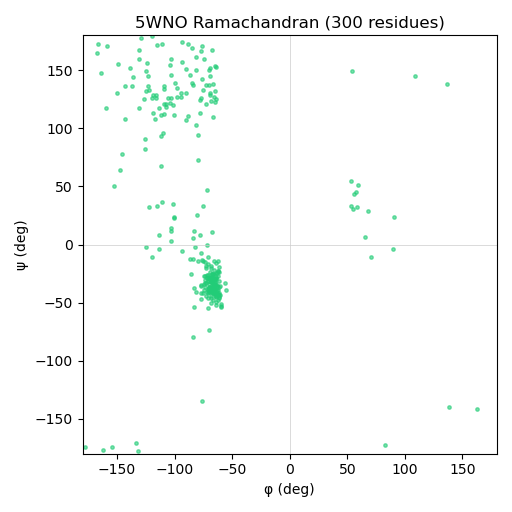.705 1.00 103.39 1059 PHE A CA 1
ATOM 1372 C C . PHE A 1 198 ? -12.129 -11.230 -8.722 1.00 105.00 1059 PHE A C 1
ATOM 1373 O O . PHE A 1 198 ? -12.365 -11.536 -7.547 1.00 108.90 1059 PHE A O 1
ATOM 1381 N N . SER A 1 1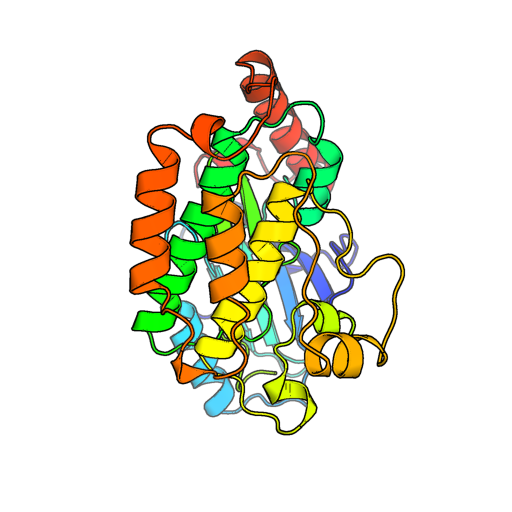99 ? -10.885 -11.093 -9.182 1.00 106.31 1060 SER A N 1
ATOM 1382 C CA . SER A 1 199 ? -9.740 -11.346 -8.314 1.00 116.55 1060 SER A CA 1
ATOM 1383 C C . SER A 1 199 ? -9.410 -10.130 -7.457 1.00 128.24 1060 SER A C 1
ATOM 1384 O O . SER A 1 199 ? -9.315 -10.235 -6.229 1.00 140.44 1060 SER A O 1
ATOM 1387 N N . LYS A 1 200 ? -9.229 -8.969 -8.084 1.00 124.53 1061 LYS A N 1
ATOM 1388 C CA . LYS A 1 200 ? -8.885 -7.747 -7.371 1.00 123.48 1061 LYS A CA 1
ATOM 1389 C C . LYS A 1 200 ? -9.717 -6.592 -7.907 1.00 135.56 1061 LYS A C 1
ATOM 1390 O O . LYS A 1 200 ? -10.001 -6.525 -9.106 1.00 123.81 1061 LYS A O 1
ATOM 1396 N N . HIS A 1 201 ? -10.102 -5.685 -7.012 1.00 164.27 1062 HIS A N 1
ATOM 1397 C CA . HIS A 1 201 ? -10.938 -4.540 -7.369 1.00 169.92 1062 HIS A CA 1
ATOM 1398 C C . HIS A 1 201 ? -10.061 -3.445 -7.963 1.00 161.78 1062 HIS A C 1
ATOM 1399 O O . HIS A 1 201 ? -9.367 -2.726 -7.241 1.00 172.10 1062 HIS A O 1
ATOM 1406 N N . CYS A 1 202 ? -10.100 -3.311 -9.295 1.00 141.78 1063 CYS A N 1
ATOM 1407 C CA . CYS A 1 202 ? -9.369 -2.258 -10.004 1.00 127.56 1063 CYS A CA 1
ATOM 1408 C C . CYS A 1 202 ? -10.217 -1.848 -11.212 1.00 108.28 1063 CYS A C 1
ATOM 1409 O O . CYS A 1 202 ? -9.960 -2.233 -12.356 1.00 112.69 1063 CYS A O 1
ATOM 1412 N N . TYR A 1 203 ? -11.252 -1.053 -10.945 1.00 98.42 1064 TYR A N 1
ATOM 1413 C CA . TYR A 1 203 ? -12.114 -0.535 -12.003 1.00 89.64 1064 TYR A CA 1
ATOM 1414 C C . TYR A 1 203 ? -11.318 0.425 -12.877 1.00 88.81 1064 TYR A C 1
ATOM 1415 O O . TYR A 1 203 ? -10.961 1.524 -12.441 1.00 106.06 1064 TYR A O 1
ATOM 1424 N N . THR A 1 204 ? -11.036 0.014 -14.106 1.00 79.00 1065 THR A N 1
ATOM 1425 C CA . THR A 1 204 ? -10.296 0.818 -15.067 1.00 80.99 1065 THR A CA 1
ATOM 1426 C C . THR A 1 204 ? -11.168 1.079 -16.291 1.00 81.95 1065 THR A C 1
ATOM 1427 O O . THR A 1 204 ? -12.316 0.633 -16.374 1.00 77.26 1065 THR A O 1
ATOM 1431 N N . HIS A 1 205 ? -10.609 1.818 -17.251 1.00 76.74 1066 HIS A N 1
ATOM 1432 C CA . HIS A 1 205 ? -11.314 2.042 -18.507 1.00 75.53 1066 HIS A CA 1
ATOM 1433 C C . HIS A 1 205 ? -11.436 0.756 -19.314 1.00 70.55 1066 HIS A C 1
ATOM 1434 O O . HIS A 1 205 ? -12.402 0.588 -20.067 1.00 70.43 1066 HIS A O 1
ATOM 1441 N N . ALA A 1 206 ? -10.473 -0.158 -19.170 1.00 72.08 1067 ALA A N 1
ATOM 1442 C CA . ALA A 1 206 ? -10.566 -1.443 -19.855 1.00 75.66 1067 ALA A CA 1
ATOM 1443 C C . ALA A 1 206 ? -11.731 -2.273 -19.333 1.00 72.95 1067 ALA A C 1
ATOM 1444 O O . ALA A 1 206 ? -12.359 -3.008 -20.103 1.00 70.09 1067 ALA A O 1
ATOM 1446 N N . SER A 1 207 ? -12.034 -2.173 -18.036 1.00 66.21 1068 SER A N 1
ATOM 1447 C CA . SER A 1 207 ? -13.199 -2.867 -17.501 1.00 62.99 1068 SER A CA 1
ATOM 1448 C C . SER A 1 207 ? -14.495 -2.265 -18.028 1.00 72.79 1068 SER A C 1
ATOM 1449 O O . SER A 1 207 ? -15.508 -2.967 -18.125 1.00 77.39 1068 SER A O 1
ATOM 1452 N N . ASP A 1 208 ? -14.486 -0.973 -18.367 1.00 67.83 1069 ASP A N 1
ATOM 1453 C CA . ASP A 1 208 ? -15.645 -0.375 -19.019 1.00 69.78 1069 ASP A CA 1
ATOM 1454 C C . ASP A 1 208 ? -15.803 -0.880 -20.447 1.00 66.96 1069 ASP A C 1
ATOM 1455 O O . ASP A 1 208 ? -16.931 -1.025 -20.931 1.00 55.42 1069 ASP A O 1
ATOM 1460 N N . VAL A 1 209 ? -14.689 -1.143 -21.135 1.00 74.53 1070 VAL A N 1
ATOM 1461 C CA . VAL A 1 209 ? -14.756 -1.709 -22.480 1.00 71.51 1070 VAL A CA 1
ATOM 1462 C C . VAL A 1 209 ? -15.422 -3.078 -22.444 1.00 66.66 1070 VAL A C 1
ATOM 1463 O O . VAL A 1 209 ? -16.208 -3.428 -23.334 1.00 60.60 1070 VAL A O 1
ATOM 1467 N N . TRP A 1 210 ? -15.123 -3.869 -21.411 1.00 61.63 1071 TRP A N 1
ATOM 1468 C CA . TRP A 1 210 ? -15.794 -5.154 -21.233 1.00 62.81 1071 TRP A CA 1
ATOM 1469 C C . TRP A 1 210 ? -17.298 -4.965 -21.080 1.00 68.45 1071 TRP A C 1
ATOM 1470 O O . TRP A 1 210 ? -18.092 -5.616 -21.771 1.00 76.58 1071 TRP A O 1
ATOM 1481 N N . ALA A 1 211 ? -17.709 -4.076 -20.172 1.00 65.93 1072 ALA A N 1
ATOM 1482 C CA . ALA A 1 211 ? -19.132 -3.833 -19.962 1.00 63.55 1072 ALA A CA 1
ATOM 1483 C C . ALA A 1 211 ? -19.791 -3.238 -21.200 1.00 58.20 1072 ALA A C 1
ATOM 1484 O O . ALA A 1 211 ? -20.994 -3.429 -21.412 1.00 55.98 1072 ALA A O 1
ATOM 1486 N N . PHE A 1 212 ? -19.027 -2.516 -22.023 1.00 62.11 1073 PHE A N 1
ATOM 1487 C CA . PHE A 1 212 ? -19.566 -2.017 -23.283 1.00 66.35 1073 PHE A CA 1
ATOM 1488 C C . PHE A 1 212 ? -19.850 -3.161 -24.247 1.00 60.35 1073 PHE A C 1
ATOM 1489 O O . PHE A 1 212 ? -20.861 -3.145 -24.960 1.00 61.63 1073 PHE A O 1
ATOM 1497 N N . GLY A 1 213 ? -18.970 -4.164 -24.282 1.00 58.93 1074 GLY A N 1
ATOM 1498 C CA . GLY A 1 213 ? -19.223 -5.328 -25.115 1.00 65.21 1074 GLY A CA 1
ATOM 1499 C C . GLY A 1 213 ? -20.484 -6.067 -24.713 1.00 64.51 1074 GLY A C 1
ATOM 1500 O O . GLY A 1 213 ? -21.262 -6.499 -25.568 1.00 56.24 1074 GLY A O 1
ATOM 1501 N N . VAL A 1 214 ? -20.705 -6.222 -23.406 1.00 58.06 1075 VAL A N 1
ATOM 1502 C CA . VAL A 1 214 ? -21.941 -6.835 -22.930 1.00 59.35 1075 VAL A CA 1
ATOM 1503 C C . VAL A 1 214 ? -23.129 -5.933 -23.232 1.00 67.98 1075 VAL A C 1
ATOM 1504 O O . VAL A 1 214 ? -24.217 -6.408 -23.583 1.00 59.37 1075 VAL A O 1
ATOM 1508 N N . THR A 1 215 ? -22.941 -4.618 -23.099 1.00 62.18 1076 THR A N 1
ATOM 1509 C CA . THR A 1 215 ? -24.016 -3.678 -23.398 1.00 51.64 1076 THR A CA 1
ATOM 1510 C C . THR A 1 215 ? -24.434 -3.769 -24.860 1.00 51.80 1076 THR A C 1
ATOM 1511 O O . THR A 1 215 ? -25.630 -3.744 -25.175 1.00 67.36 1076 THR A O 1
ATOM 1515 N N . CYS A 1 216 ? -23.463 -3.878 -25.769 1.00 55.15 1077 CYS A N 1
ATOM 1516 C CA . CYS A 1 216 ? -23.794 -4.089 -27.174 1.00 59.12 1077 CYS A CA 1
ATOM 1517 C C . CYS A 1 216 ? -24.514 -5.417 -27.372 1.00 57.61 1077 CYS A C 1
ATOM 1518 O O . CYS A 1 216 ? -25.452 -5.509 -28.171 1.00 61.18 1077 CYS A O 1
ATOM 1521 N N . TRP A 1 217 ? -24.090 -6.454 -26.644 1.00 59.23 1078 TRP A N 1
ATOM 1522 C CA . TRP A 1 217 ? -24.750 -7.753 -26.740 1.00 66.34 1078 TRP A CA 1
ATOM 1523 C C . TRP A 1 217 ? -26.212 -7.661 -26.321 1.00 64.41 1078 TRP A C 1
ATOM 1524 O O . TRP A 1 217 ? -27.075 -8.331 -26.900 1.00 68.43 1078 TRP A O 1
ATOM 1535 N N . GLU A 1 218 ? -26.508 -6.835 -25.313 1.00 62.54 1079 GLU A N 1
ATOM 1536 C CA . GLU A 1 218 ? -27.898 -6.605 -24.930 1.00 61.05 1079 GLU A CA 1
ATOM 1537 C C . GLU A 1 218 ? -28.680 -5.959 -26.066 1.00 62.60 1079 GLU A C 1
ATOM 1538 O O . GLU A 1 218 ? -29.829 -6.330 -26.331 1.00 72.69 1079 GLU A O 1
ATOM 1544 N N . ILE A 1 219 ? -28.072 -4.982 -26.742 1.00 54.35 1080 ILE A N 1
ATOM 1545 C CA . ILE A 1 219 ? -28.749 -4.292 -27.834 1.00 52.86 1080 ILE A CA 1
ATOM 1546 C C . ILE A 1 219 ? -28.970 -5.238 -29.007 1.00 69.84 1080 ILE A C 1
ATOM 1547 O O . ILE A 1 219 ? -30.031 -5.225 -29.643 1.00 76.85 1080 ILE A O 1
ATOM 1552 N N . ILE A 1 220 ? -27.977 -6.077 -29.308 1.00 70.76 1081 ILE A N 1
ATOM 1553 C CA . ILE A 1 220 ? -28.113 -7.032 -30.402 1.00 60.53 1081 ILE A CA 1
ATOM 1554 C C . ILE A 1 220 ? -29.214 -8.042 -30.099 1.00 70.37 1081 ILE A C 1
ATOM 1555 O O . ILE A 1 220 ? -30.050 -8.345 -30.958 1.00 69.62 1081 ILE A O 1
ATOM 1560 N N . THR A 1 221 ? -29.243 -8.565 -28.875 1.00 75.15 1082 THR A N 1
ATOM 1561 C CA . THR A 1 221 ? -30.240 -9.550 -28.471 1.00 80.58 1082 THR A CA 1
ATOM 1562 C C . THR A 1 221 ? -31.559 -8.923 -28.039 1.00 79.18 1082 THR A C 1
ATOM 1563 O O . THR A 1 221 ? -32.403 -9.628 -27.474 1.00 75.00 1082 THR A O 1
ATOM 1567 N N . PHE A 1 222 ? -31.749 -7.626 -28.286 1.00 70.00 1083 PHE A N 1
ATOM 1568 C CA . PHE A 1 222 ? -32.973 -6.912 -27.921 1.00 70.85 1083 PHE A CA 1
ATOM 1569 C C . PHE A 1 222 ? -33.250 -6.975 -26.421 1.00 84.08 1083 PHE A C 1
ATOM 1570 O O . PHE A 1 222 ? -34.407 -6.996 -25.993 1.00 84.69 1083 PHE A O 1
ATOM 1578 N N . GLY A 1 223 ? -32.195 -7.012 -25.612 1.00 78.56 1084 GLY A N 1
ATOM 1579 C CA . GLY A 1 223 ? -32.334 -6.839 -24.179 1.00 65.10 1084 GLY A CA 1
ATOM 1580 C C . GLY A 1 223 ? -32.541 -8.091 -23.359 1.00 76.89 1084 GLY A C 1
ATOM 1581 O O . GLY A 1 223 ? -33.083 -7.998 -22.252 1.00 87.50 1084 GLY A O 1
ATOM 1582 N N . GLN A 1 224 ? -32.130 -9.257 -23.848 1.00 74.66 1085 GLN A N 1
ATOM 1583 C CA . GLN A 1 224 ? -32.236 -10.446 -23.019 1.00 88.44 1085 GLN A CA 1
ATOM 1584 C C . GLN A 1 224 ? -31.060 -10.514 -22.047 1.00 87.93 1085 GLN A C 1
ATOM 1585 O O . GLN A 1 224 ? -30.031 -9.857 -22.227 1.00 78.82 1085 GLN A O 1
ATOM 1591 N N . SER A 1 225 ? -31.228 -11.317 -21.004 1.00 95.18 1086 SER A N 1
ATOM 1592 C CA . SER A 1 225 ? -30.266 -11.331 -19.906 1.00 90.57 1086 SER A CA 1
ATOM 1593 C C . SER A 1 225 ? -28.997 -12.073 -20.315 1.00 83.57 1086 SER A C 1
ATOM 1594 O O . SER A 1 225 ? -29.082 -13.167 -20.883 1.00 87.07 1086 SER A O 1
ATOM 1597 N N . PRO A 1 226 ? -27.818 -11.517 -20.048 1.00 74.36 1087 PRO A N 1
ATOM 1598 C CA . PRO A 1 226 ? -26.576 -12.232 -20.359 1.00 74.73 1087 PRO A CA 1
ATOM 1599 C C . PRO A 1 226 ? -26.380 -13.430 -19.444 1.00 78.02 1087 PRO A C 1
ATOM 1600 O O . PRO A 1 226 ? -26.735 -13.403 -18.263 1.00 81.40 1087 PRO A O 1
ATOM 1604 N N . TYR A 1 227 ? -25.793 -14.486 -20.009 1.00 83.05 1088 TYR A N 1
ATOM 1605 C CA . TYR A 1 227 ? -25.565 -15.744 -19.297 1.00 81.95 1088 TYR A CA 1
ATOM 1606 C C . TYR A 1 227 ? -26.865 -16.259 -18.679 1.00 93.32 1088 TYR A C 1
ATOM 1607 O O . TYR A 1 227 ? -26.952 -16.519 -17.477 1.00 101.48 1088 TYR A O 1
ATOM 1616 N N . GLN A 1 228 ? -27.889 -16.403 -19.523 1.00 111.04 1089 GLN A N 1
ATOM 1617 C CA . GLN A 1 228 ? -29.223 -16.729 -19.027 1.00 124.03 1089 GLN A CA 1
ATOM 1618 C C . GLN A 1 228 ? -29.254 -18.105 -18.371 1.00 126.05 1089 GLN A C 1
ATOM 1619 O O . GLN A 1 228 ? -29.752 -18.260 -17.250 1.00 133.45 1089 GLN A O 1
ATOM 1625 N N . GLY A 1 229 ? -28.725 -19.117 -19.054 1.00 127.38 1090 GLY A N 1
ATOM 1626 C CA . GLY A 1 229 ? -28.723 -20.464 -18.516 1.00 136.06 1090 GLY A CA 1
ATOM 1627 C C . GLY A 1 229 ? -27.614 -20.711 -17.514 1.00 138.23 1090 GLY A C 1
ATOM 1628 O O . GLY A 1 229 ? -27.183 -21.852 -17.321 1.00 139.36 1090 GLY A O 1
ATOM 1629 N N . MET A 1 230 ? -27.149 -19.646 -16.863 1.00 133.19 1091 MET A N 1
ATOM 1630 C CA . MET A 1 230 ? -26.036 -19.739 -15.927 1.00 131.85 1091 MET A CA 1
ATOM 1631 C C . MET A 1 230 ? -26.357 -18.982 -14.644 1.00 128.56 1091 MET A C 1
ATOM 1632 O O . MET A 1 230 ? -27.496 -18.546 -14.445 1.00 128.64 1091 MET A O 1
ATOM 1637 N N . SER A 1 231 ? -25.364 -18.820 -13.774 1.00 123.87 1092 SER A N 1
ATOM 1638 C CA . SER A 1 231 ? -25.536 -18.095 -12.521 1.00 118.53 1092 SER A CA 1
ATOM 1639 C C . SER A 1 231 ? -24.159 -17.809 -11.939 1.00 117.60 1092 SER A C 1
ATOM 1640 O O . SER A 1 231 ? -23.137 -18.288 -12.438 1.00 116.75 1092 SER A O 1
ATOM 1643 N N . THR A 1 232 ? -24.148 -17.014 -10.874 1.00 128.01 1093 THR A N 1
ATOM 1644 C CA . THR A 1 232 ? -22.935 -16.714 -10.129 1.00 134.87 1093 THR A CA 1
ATOM 1645 C C . THR A 1 232 ? -22.705 -17.782 -9.063 1.00 151.61 1093 THR A C 1
ATOM 1646 O O . THR A 1 232 ? -23.655 -18.320 -8.489 1.00 147.67 1093 THR A O 1
ATOM 1650 N N . ASP A 1 233 ? -21.435 -18.094 -8.803 1.00 169.24 1094 ASP A N 1
ATOM 1651 C CA . ASP A 1 233 ? -20.294 -17.449 -9.446 1.00 174.24 1094 ASP A CA 1
ATOM 1652 C C . ASP A 1 233 ? -19.722 -18.298 -10.574 1.00 168.59 1094 ASP A C 1
ATOM 1653 O O . ASP A 1 233 ? -18.551 -18.159 -10.929 1.00 176.13 1094 ASP A O 1
ATOM 1658 N N . SER A 1 234 ? -20.554 -19.179 -11.137 1.00 137.32 1095 SER A N 1
ATOM 1659 C CA . SER A 1 234 ? -20.109 -20.009 -12.250 1.00 111.18 1095 SER A CA 1
ATOM 1660 C C . SER A 1 234 ? -19.697 -19.176 -13.456 1.00 103.08 1095 SER A C 1
ATOM 1661 O O . SER A 1 234 ? -18.974 -19.679 -14.323 1.00 96.77 1095 SER A O 1
ATOM 1664 N N . ILE A 1 235 ? -20.139 -17.918 -13.527 1.00 95.94 1096 ILE A N 1
ATOM 1665 C CA . ILE A 1 235 ? -19.716 -17.031 -14.608 1.00 81.96 1096 ILE A CA 1
ATOM 1666 C C . ILE A 1 235 ? -18.212 -16.793 -14.544 1.00 88.52 1096 ILE A C 1
ATOM 1667 O O . ILE A 1 235 ? -17.539 -16.706 -15.579 1.00 95.02 1096 ILE A O 1
ATOM 1672 N N . HIS A 1 236 ? -17.661 -16.694 -13.331 1.00 91.52 1097 HIS A N 1
ATOM 1673 C CA . HIS A 1 236 ? -16.229 -16.449 -13.180 1.00 98.74 1097 HIS A CA 1
ATOM 1674 C C . HIS A 1 236 ? -15.410 -17.554 -13.837 1.00 99.10 1097 HIS A C 1
ATOM 1675 O O . HIS A 1 236 ? -14.540 -17.283 -14.673 1.00 104.09 1097 HIS A O 1
ATOM 1682 N N . ASN A 1 237 ? -15.677 -18.811 -13.473 1.00 105.41 1098 ASN A N 1
ATOM 1683 C CA . ASN A 1 237 ? -14.962 -19.920 -14.097 1.00 113.00 1098 ASN A CA 1
ATOM 1684 C C . ASN A 1 237 ? -15.378 -20.112 -15.550 1.00 107.98 1098 ASN A C 1
ATOM 1685 O O . ASN A 1 237 ? -14.577 -20.587 -16.362 1.00 113.89 1098 ASN A O 1
ATOM 1690 N N . 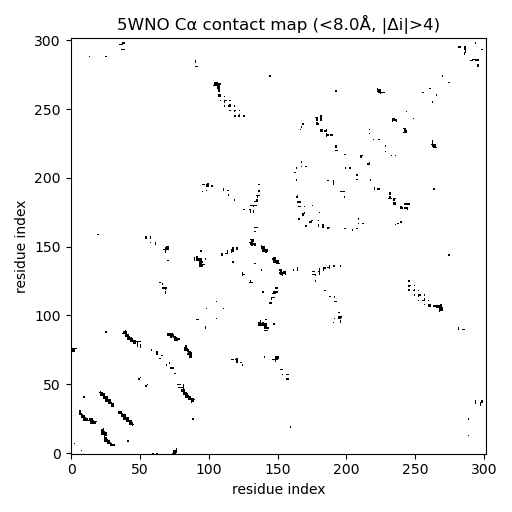PHE A 1 238 ? -16.618 -19.755 -15.894 1.00 109.84 1099 PHE A N 1
ATOM 1691 C CA . PHE A 1 238 ? -17.030 -19.777 -17.295 1.00 102.74 1099 PHE A CA 1
ATOM 1692 C C . PHE A 1 238 ? -16.188 -18.816 -18.123 1.00 85.62 1099 PHE A C 1
ATOM 1693 O O . PHE A 1 238 ? -15.730 -19.163 -19.217 1.00 95.90 1099 PHE A O 1
ATOM 1701 N N . LEU A 1 239 ? -15.970 -17.602 -17.612 1.00 87.49 1100 LEU A N 1
ATOM 1702 C CA . LEU A 1 239 ? -15.072 -16.669 -18.282 1.00 82.04 1100 LEU A CA 1
ATOM 1703 C C . LEU A 1 239 ? -13.615 -17.075 -18.106 1.00 91.57 1100 LEU A C 1
ATOM 1704 O O . LEU A 1 239 ? -12.790 -16.813 -18.989 1.00 94.62 1100 LEU A O 1
ATOM 1709 N N . LYS A 1 240 ? -13.279 -17.714 -16.981 1.00 91.02 1101 LYS A N 1
ATOM 1710 C CA . LYS A 1 240 ? -11.901 -18.137 -16.753 1.00 102.01 1101 LYS A CA 1
ATOM 1711 C C . LYS A 1 240 ? -11.500 -19.277 -17.680 1.00 105.16 1101 LYS A C 1
ATOM 1712 O O . LYS A 1 240 ? -10.326 -19.385 -18.052 1.00 107.45 1101 LYS A O 1
ATOM 1714 N N . ASP A 1 241 ? -12.448 -20.131 -18.061 1.00 106.57 1102 ASP A N 1
ATOM 1715 C CA . ASP A 1 241 ? -12.175 -21.221 -18.990 1.00 107.80 1102 ASP A CA 1
ATOM 1716 C C . ASP A 1 241 ? -12.097 -20.757 -20.440 1.00 106.61 1102 ASP A C 1
ATOM 1717 O O . ASP A 1 241 ? -12.030 -21.600 -21.342 1.00 110.88 1102 ASP A O 1
ATOM 1722 N N . GLY A 1 242 ? -12.105 -19.447 -20.683 1.00 103.92 1103 GLY A N 1
ATOM 1723 C CA . GLY A 1 242 ? -11.992 -18.906 -22.020 1.00 87.87 1103 GLY A CA 1
ATOM 1724 C C . GLY A 1 242 ? -13.300 -18.696 -22.748 1.00 100.22 1103 GLY A C 1
ATOM 1725 O O . GLY A 1 242 ? -13.288 -18.168 -23.867 1.00 99.34 1103 GLY A O 1
ATOM 1726 N N . ASN A 1 243 ? -14.425 -19.082 -22.154 1.00 85.58 1104 ASN A N 1
ATOM 1727 C CA . ASN A 1 243 ? -15.711 -18.969 -22.823 1.00 84.01 1104 ASN A CA 1
ATOM 1728 C C . ASN A 1 243 ? -16.263 -17.554 -22.708 1.00 86.83 1104 ASN A C 1
ATOM 1729 O O . ASN A 1 243 ? -16.010 -16.838 -21.735 1.00 96.15 1104 ASN A O 1
ATOM 1734 N N . ARG A 1 244 ? -17.030 -17.156 -23.720 1.00 82.81 1105 ARG A N 1
ATOM 1735 C CA . ARG A 1 244 ? -17.697 -15.864 -23.763 1.00 79.81 1105 ARG A CA 1
ATOM 1736 C C . ARG A 1 244 ? -19.157 -16.077 -24.146 1.00 77.33 1105 ARG A C 1
ATOM 1737 O O . ARG A 1 244 ? -19.618 -17.209 -24.319 1.00 100.00 1105 ARG A O 1
ATOM 1745 N N . LEU A 1 245 ? -19.890 -14.975 -24.276 1.00 76.76 1106 LEU A N 1
ATOM 1746 C CA . LEU A 1 245 ? -21.283 -15.057 -24.693 1.00 85.48 1106 LEU A CA 1
ATOM 1747 C C . LEU A 1 245 ? -21.370 -15.469 -26.156 1.00 81.78 1106 LEU A C 1
ATOM 1748 O O . LEU A 1 245 ? -20.614 -14.983 -27.002 1.00 74.96 1106 LEU A O 1
ATOM 1753 N N . SER A 1 246 ? -22.298 -16.375 -26.451 1.00 95.52 1107 SER A N 1
ATOM 1754 C CA . SER A 1 246 ? -22.422 -16.909 -27.799 1.00 100.98 1107 SER A CA 1
ATOM 1755 C C . SER A 1 246 ? -22.961 -15.852 -28.756 1.00 86.95 1107 SER A C 1
ATOM 1756 O O . SER A 1 246 ? -23.714 -14.953 -28.369 1.00 75.42 1107 SER A O 1
ATOM 1759 N N . GLN A 1 247 ? -22.555 -15.969 -30.033 1.00 96.39 1108 GLN A N 1
ATOM 1760 C CA . GLN A 1 247 ? -22.989 -15.021 -31.052 1.00 76.31 1108 GLN A CA 1
ATOM 1761 C C . GLN A 1 247 ? -24.493 -15.143 -31.270 1.00 77.91 1108 GLN A C 1
ATOM 1762 O O . GLN A 1 247 ? -24.993 -16.252 -31.497 1.00 85.15 1108 GLN A O 1
ATOM 1768 N N . PRO A 1 248 ? -25.253 -14.044 -31.183 1.00 75.34 1109 PRO A N 1
ATOM 1769 C CA . PRO A 1 248 ? -26.692 -14.131 -31.410 1.00 77.30 1109 PRO A CA 1
ATOM 1770 C C . PRO A 1 248 ? -26.986 -14.528 -32.846 1.00 81.05 1109 PRO A C 1
ATOM 1771 O O . PRO A 1 248 ? -26.178 -14.268 -33.753 1.00 87.73 1109 PRO A O 1
ATOM 1775 N N . PRO A 1 249 ? -28.133 -15.162 -33.099 1.00 87.71 1110 PRO A N 1
ATOM 1776 C CA . PRO A 1 249 ? -28.429 -15.622 -34.468 1.00 89.16 1110 PRO A CA 1
ATOM 1777 C C . PRO A 1 249 ? -28.565 -14.497 -35.480 1.00 88.16 1110 PRO A C 1
ATOM 1778 O O . PRO A 1 249 ? -28.505 -14.763 -36.687 1.00 99.88 1110 PRO A O 1
ATOM 1782 N N . ASN A 1 250 ? -28.740 -13.254 -35.036 1.00 84.04 1111 ASN A N 1
ATOM 1783 C CA . ASN A 1 250 ? -28.892 -12.117 -35.933 1.00 88.88 1111 ASN A CA 1
ATOM 1784 C C . ASN A 1 250 ? -27.631 -11.270 -36.039 1.00 91.23 1111 ASN A C 1
ATOM 1785 O O . ASN A 1 250 ? -27.645 -10.248 -36.732 1.00 89.01 1111 ASN A O 1
ATOM 1790 N N . CYS A 1 251 ? -26.547 -11.668 -35.380 1.00 88.78 1112 CYS A N 1
ATOM 1791 C CA . CYS A 1 251 ? -25.315 -10.890 -35.343 1.00 90.01 1112 CYS A CA 1
ATOM 1792 C C . CYS A 1 251 ? -24.331 -11.423 -36.376 1.00 85.45 1112 CYS A C 1
ATOM 1793 O O . CYS A 1 251 ? -24.135 -12.637 -36.487 1.00 99.96 1112 CYS A O 1
ATOM 1796 N N . SER A 1 252 ? -23.711 -10.512 -37.123 1.00 86.08 1113 SER A N 1
ATOM 1797 C CA . SER A 1 252 ? -22.733 -10.894 -38.128 1.00 87.99 1113 SER A CA 1
ATOM 1798 C C . SER A 1 252 ? -21.409 -11.272 -37.469 1.00 78.72 1113 SER A C 1
ATOM 1799 O O . SER A 1 252 ? -21.199 -11.081 -36.268 1.00 91.51 1113 SER A O 1
ATOM 1802 N N . GLN A 1 253 ? -20.499 -11.812 -38.280 1.00 81.72 1114 GLN A N 1
ATOM 1803 C CA . GLN A 1 253 ? -19.203 -12.231 -37.758 1.00 87.69 1114 GLN A CA 1
ATOM 1804 C C . GLN A 1 253 ? -18.278 -11.041 -37.529 1.00 91.81 1114 GLN A C 1
ATOM 1805 O O . GLN A 1 253 ? -17.502 -11.033 -36.566 1.00 95.14 1114 GLN A O 1
ATOM 1811 N N . ASP A 1 254 ? -18.346 -10.030 -38.399 1.00 89.58 1115 ASP A N 1
ATOM 1812 C CA . ASP A 1 254 ? -17.518 -8.842 -38.216 1.00 85.56 1115 ASP A CA 1
ATOM 1813 C C . ASP A 1 254 ? -17.896 -8.082 -36.951 1.00 91.89 1115 ASP A C 1
ATOM 1814 O O . ASP A 1 254 ? -17.022 -7.512 -36.288 1.00 90.20 1115 ASP A O 1
ATOM 1816 N N . LEU A 1 255 ? -19.184 -8.064 -36.601 1.00 89.64 1116 LEU A N 1
ATOM 1817 C CA . LEU A 1 255 ? -19.619 -7.392 -35.382 1.00 75.76 1116 LEU A CA 1
ATOM 1818 C C . LEU A 1 255 ? -19.307 -8.223 -34.144 1.00 79.28 1116 LEU A C 1
ATOM 1819 O O . LEU A 1 255 ? -18.979 -7.669 -33.089 1.00 79.47 1116 LEU A O 1
ATOM 1824 N N . TYR A 1 256 ? -19.401 -9.551 -34.253 1.00 91.22 1117 TYR A N 1
ATOM 1825 C CA . TYR A 1 256 ? -19.113 -10.405 -33.106 1.00 79.46 1117 TYR A CA 1
ATOM 1826 C C . TYR A 1 256 ? -17.640 -10.346 -32.718 1.00 79.50 1117 TYR A C 1
ATOM 1827 O O . TYR A 1 256 ? -17.314 -10.438 -31.529 1.00 78.77 1117 TYR A O 1
ATOM 1836 N N . GLN A 1 257 ? -16.741 -10.191 -33.696 1.00 71.94 1118 GLN A N 1
ATOM 1837 C CA . GLN A 1 257 ? -15.325 -10.013 -33.382 1.00 75.69 1118 GLN A CA 1
ATOM 1838 C C . GLN A 1 257 ? -15.067 -8.748 -32.587 1.00 80.24 1118 GLN A C 1
ATOM 1839 O O . GLN A 1 257 ? -14.058 -8.672 -31.879 1.00 87.57 1118 GLN A O 1
ATOM 1845 N N . GLU A 1 258 ? -15.925 -7.737 -32.731 1.00 75.43 1119 GLU A N 1
ATOM 1846 C CA . GLU A 1 258 ? -15.769 -6.526 -31.937 1.00 88.18 1119 GLU A CA 1
ATOM 1847 C C . GLU A 1 258 ? -16.118 -6.784 -30.478 1.00 74.48 1119 GLU A C 1
ATOM 1848 O O . GLU A 1 258 ? -15.421 -6.309 -29.573 1.00 84.65 1119 GLU A O 1
ATOM 1854 N N . LEU A 1 259 ? -17.193 -7.536 -30.229 1.00 72.48 1120 LEU A N 1
ATOM 1855 C CA . LEU A 1 259 ? -17.524 -7.919 -28.861 1.00 70.39 1120 LEU A CA 1
ATOM 1856 C C . LEU A 1 259 ? -16.464 -8.849 -28.286 1.00 75.46 1120 LEU A C 1
ATOM 1857 O O . LEU A 1 259 ? -16.146 -8.776 -27.094 1.00 84.18 1120 LEU A O 1
ATOM 1862 N N . LEU A 1 260 ? -15.904 -9.727 -29.122 1.00 70.42 1121 LEU A N 1
ATOM 1863 C CA . LEU A 1 260 ? -14.882 -10.655 -28.651 1.00 85.02 1121 LEU A CA 1
ATOM 1864 C C . LEU A 1 260 ? -13.615 -9.920 -28.231 1.00 80.21 1121 LEU A C 1
ATOM 1865 O O . LEU A 1 260 ? -13.002 -10.266 -27.215 1.00 91.56 1121 LEU A O 1
ATOM 1870 N N . ARG A 1 261 ? -13.205 -8.907 -28.995 1.00 78.38 1122 ARG A N 1
ATOM 1871 C CA . ARG A 1 261 ? -12.039 -8.128 -28.600 1.00 80.05 1122 ARG A CA 1
ATOM 1872 C C . ARG A 1 261 ? -12.344 -7.153 -27.471 1.00 76.35 1122 ARG A C 1
ATOM 1873 O O . ARG A 1 261 ? -11.409 -6.616 -26.870 1.00 76.76 1122 ARG A O 1
ATOM 1881 N N . CYS A 1 262 ? -13.620 -6.910 -27.171 1.00 64.81 1123 CYS A N 1
ATOM 1882 C CA . CYS A 1 262 ? -13.987 -6.231 -25.937 1.00 72.15 1123 CYS A CA 1
ATOM 1883 C C . CYS A 1 262 ? -13.909 -7.151 -24.728 1.00 73.81 1123 CYS A C 1
ATOM 1884 O O . CYS A 1 262 ? -14.049 -6.677 -23.596 1.00 78.05 1123 CYS A O 1
ATOM 1887 N N . TRP A 1 263 ? -13.683 -8.447 -24.942 1.00 71.59 1124 TRP A N 1
ATOM 1888 C CA . TRP A 1 263 ? -13.665 -9.440 -23.876 1.00 70.50 1124 TRP A CA 1
ATOM 1889 C C . TRP A 1 263 ? -12.332 -10.180 -23.822 1.00 77.43 1124 TRP A C 1
ATOM 1890 O O . TRP A 1 263 ? -12.281 -11.361 -23.472 1.00 84.32 1124 TRP A O 1
ATOM 1901 N N . MET A 1 264 ? -11.245 -9.493 -24.169 1.00 72.30 1125 MET A N 1
ATOM 1902 C CA . MET A 1 264 ? -9.922 -10.097 -24.100 1.00 72.11 1125 MET A CA 1
ATOM 1903 C C . MET A 1 264 ? -9.569 -10.440 -22.657 1.00 85.07 1125 MET A C 1
ATOM 1904 O O . MET A 1 264 ? -10.053 -9.817 -21.709 1.00 88.12 1125 MET A O 1
ATOM 1909 N N . ALA A 1 265 ? -8.715 -11.452 -22.497 1.00 93.26 1126 ALA A N 1
ATOM 1910 C CA . ALA A 1 265 ? -8.236 -11.803 -21.164 1.00 90.68 1126 ALA A CA 1
ATOM 1911 C C . ALA A 1 265 ? -7.323 -10.716 -20.612 1.00 94.19 1126 ALA A C 1
ATOM 1912 O O . ALA A 1 265 ? -7.512 -10.243 -19.485 1.00 90.31 1126 ALA A O 1
ATOM 1914 N N . ASP A 1 266 ? -6.335 -10.300 -21.395 1.00 101.84 1127 ASP A N 1
ATOM 1915 C CA . ASP A 1 266 ? -5.424 -9.242 -20.973 1.00 102.61 1127 ASP A CA 1
ATOM 1916 C C . ASP A 1 266 ? -6.109 -7.887 -21.117 1.00 98.09 1127 ASP A C 1
ATOM 1917 O O . ASP A 1 266 ? -6.601 -7.561 -22.202 1.00 111.92 1127 ASP A O 1
ATOM 1922 N N . PRO A 1 267 ? -6.144 -7.101 -20.031 1.00 87.13 1128 PRO A N 1
ATOM 1923 C CA . PRO A 1 267 ? -6.773 -5.776 -20.018 1.00 87.60 1128 PRO A CA 1
ATOM 1924 C C . PRO A 1 267 ? -6.111 -4.798 -20.985 1.00 90.95 1128 PRO A C 1
ATOM 1925 O O . PRO A 1 267 ? -6.764 -3.867 -21.458 1.00 97.50 1128 PRO A O 1
ATOM 1929 N N . LYS A 1 268 ? -4.872 -5.053 -21.336 1.00 95.50 1129 LYS A N 1
ATOM 1930 C CA . LYS A 1 268 ? -4.169 -4.152 -22.210 1.00 101.47 1129 LYS A CA 1
ATOM 1931 C C . LYS A 1 268 ? -4.428 -4.444 -23.649 1.00 110.12 1129 LYS A C 1
ATOM 1932 O O . LYS A 1 268 ? -4.287 -3.599 -24.494 1.00 121.92 1129 LYS A O 1
ATOM 1938 N N . SER A 1 269 ? -4.767 -5.668 -23.932 1.00 106.53 1130 SER A N 1
ATOM 1939 C CA . SER A 1 269 ? -5.083 -6.079 -25.294 1.00 106.11 1130 SER A CA 1
ATOM 1940 C C . SER A 1 269 ? -6.441 -5.573 -25.759 1.00 105.05 1130 SER A C 1
ATOM 1941 O O . SER A 1 269 ? -6.722 -5.607 -26.962 1.00 106.22 1130 SER A O 1
ATOM 1944 N N . ARG A 1 270 ? -7.283 -5.109 -24.843 1.00 94.35 1131 ARG A N 1
ATOM 1945 C CA . ARG A 1 270 ? -8.592 -4.595 -25.217 1.00 86.34 1131 ARG A CA 1
ATOM 1946 C C . ARG A 1 270 ? -8.460 -3.197 -25.818 1.00 87.09 1131 ARG A C 1
ATOM 1947 O O . ARG A 1 270 ? -7.633 -2.401 -25.365 1.00 92.66 1131 ARG A O 1
ATOM 1955 N N . PRO A 1 271 ? -9.256 -2.874 -26.834 1.00 77.24 1132 PRO A N 1
ATOM 1956 C CA . PRO A 1 271 ? -9.164 -1.548 -27.447 1.00 79.01 1132 PRO A CA 1
ATOM 1957 C C . PRO A 1 271 ? -9.789 -0.484 -26.561 1.00 78.17 1132 PRO A C 1
ATOM 1958 O O . PRO A 1 271 ? -10.605 -0.762 -25.681 1.00 87.46 1132 PRO A O 1
ATOM 1962 N N . GLY A 1 272 ? -9.384 0.761 -26.809 1.00 79.70 1133 GLY A N 1
ATOM 1963 C CA . GLY A 1 272 ? -9.996 1.890 -26.144 1.00 74.09 1133 GLY A CA 1
ATOM 1964 C C . GLY A 1 272 ? -11.248 2.360 -26.860 1.00 78.33 1133 GLY A C 1
ATOM 1965 O O . GLY A 1 272 ? -11.546 1.949 -27.980 1.00 80.87 1133 GLY A O 1
ATOM 1966 N N . PHE A 1 273 ? -11.994 3.238 -26.187 1.00 70.94 1134 PHE A N 1
ATOM 1967 C CA . PHE A 1 273 ? -13.194 3.792 -26.800 1.00 66.67 1134 PHE A CA 1
ATOM 1968 C C . PHE A 1 273 ? -12.870 4.708 -27.972 1.00 75.52 1134 PHE A C 1
ATOM 1969 O O . PHE A 1 273 ? -13.753 4.977 -28.793 1.00 81.56 1134 PHE A O 1
ATOM 1977 N N . GLU A 1 274 ? -11.630 5.193 -28.066 1.00 78.15 1135 GLU A N 1
ATOM 1978 C CA . GLU A 1 274 ? -11.200 5.894 -29.271 1.00 80.25 1135 GLU A CA 1
ATOM 1979 C C . GLU A 1 274 ? -11.295 4.985 -30.489 1.00 80.88 1135 GLU A C 1
ATOM 1980 O O . GLU A 1 274 ? -11.771 5.402 -31.552 1.00 87.64 1135 GLU A O 1
ATOM 1986 N N . ILE A 1 275 ? -10.853 3.734 -30.350 1.00 88.30 1136 ILE A N 1
ATOM 1987 C CA . ILE A 1 275 ? -10.942 2.785 -31.454 1.00 86.11 1136 ILE A CA 1
ATOM 1988 C C . ILE A 1 275 ? -12.386 2.349 -31.669 1.00 83.44 1136 ILE A C 1
ATOM 1989 O O . ILE A 1 275 ? -12.869 2.299 -32.806 1.00 85.76 1136 ILE A O 1
ATOM 1994 N N . LEU A 1 276 ? -13.100 2.038 -30.583 1.00 75.61 1137 LEU A N 1
ATOM 1995 C CA . LEU A 1 276 ? -14.467 1.542 -30.708 1.00 75.94 1137 LEU A CA 1
ATOM 1996 C C . LEU A 1 276 ? -15.401 2.587 -31.303 1.00 74.25 1137 LEU A C 1
ATOM 1997 O O . LEU A 1 276 ? -16.349 2.235 -32.015 1.00 72.12 1137 LEU A O 1
ATOM 2002 N N . TYR A 1 277 ? -15.156 3.870 -31.028 1.00 75.27 1138 TYR A N 1
ATOM 2003 C CA . TYR A 1 277 ? -15.983 4.922 -31.611 1.00 76.50 1138 TYR A CA 1
ATOM 2004 C C . TYR A 1 277 ? -15.852 4.948 -33.129 1.00 79.57 1138 TYR A C 1
ATOM 2005 O O . TYR A 1 277 ? -16.854 5.068 -33.844 1.00 80.45 1138 TYR A O 1
ATOM 2014 N N . GLU A 1 278 ? -14.624 4.834 -33.640 1.00 80.89 1139 GLU A N 1
ATOM 2015 C CA . GLU A 1 278 ? -14.418 4.868 -35.084 1.00 88.58 1139 GLU A CA 1
ATOM 2016 C C . GLU A 1 278 ? -14.939 3.605 -35.759 1.00 87.98 1139 GLU A C 1
ATOM 2017 O O . GLU A 1 278 ? -15.295 3.639 -36.942 1.00 86.02 1139 GLU A O 1
ATOM 2023 N N . ARG A 1 279 ? -14.991 2.487 -35.031 1.00 85.97 1140 ARG A N 1
ATOM 2024 C CA . ARG A 1 279 ? -15.484 1.243 -35.615 1.00 80.38 1140 ARG A CA 1
ATOM 2025 C C . ARG A 1 279 ? -16.989 1.302 -35.846 1.00 72.79 1140 ARG A C 1
ATOM 2026 O O . ARG A 1 279 ? -17.466 1.071 -36.963 1.00 82.89 1140 ARG A O 1
ATOM 2034 N N . PHE A 1 280 ? -17.755 1.611 -34.796 1.00 76.72 1141 PHE A N 1
ATOM 2035 C CA . PHE A 1 280 ? -19.209 1.622 -34.910 1.00 80.65 1141 PHE A CA 1
ATOM 2036 C C . PHE A 1 280 ? -19.719 2.757 -35.787 1.00 83.83 1141 PHE A C 1
ATOM 2037 O O . PHE A 1 280 ? -20.825 2.650 -36.328 1.00 100.00 1141 PHE A O 1
ATOM 2045 N N . LYS A 1 281 ? -18.949 3.837 -35.940 1.00 86.20 1142 LYS A N 1
ATOM 2046 C CA . LYS A 1 281 ? -19.347 4.884 -36.876 1.00 91.22 1142 LYS A CA 1
ATOM 2047 C C . LYS A 1 281 ? -19.313 4.371 -38.310 1.00 82.44 1142 LYS A C 1
ATOM 2048 O O . LYS A 1 281 ? -20.200 4.687 -39.111 1.00 96.90 1142 LYS A O 1
ATOM 2054 N N . GLU A 1 282 ? -18.296 3.575 -38.651 1.00 91.84 1143 GLU A N 1
ATOM 2055 C CA . GLU A 1 282 ? -18.271 2.930 -39.958 1.00 100.05 1143 GLU A CA 1
ATOM 2056 C C . GLU A 1 282 ? -19.355 1.866 -40.072 1.00 104.71 1143 GLU A C 1
ATOM 2057 O O . GLU A 1 282 ? -19.858 1.611 -41.172 1.00 118.35 1143 GLU A O 1
ATOM 2059 N N . PHE A 1 283 ? -19.726 1.239 -38.952 1.00 93.27 1144 PHE A N 1
ATOM 2060 C CA . PHE A 1 283 ? -20.811 0.265 -38.976 1.00 89.24 1144 PHE A CA 1
ATOM 2061 C C . PHE A 1 283 ? -22.153 0.930 -39.251 1.00 90.48 1144 PHE A C 1
ATOM 2062 O O . PHE A 1 283 ? -23.049 0.302 -39.827 1.00 92.53 1144 PHE A O 1
ATOM 2070 N N . CYS A 1 284 ? -22.311 2.196 -38.854 1.00 93.03 1145 CYS A N 1
ATOM 2071 C CA . CYS A 1 284 ? -23.571 2.898 -39.064 1.00 93.66 1145 CYS A CA 1
ATOM 2072 C C . CYS A 1 284 ? -23.802 3.265 -40.524 1.00 97.25 1145 CYS A C 1
ATOM 2073 O O . CYS A 1 284 ? -24.943 3.556 -40.899 1.00 109.21 1145 CYS A O 1
ATOM 2076 N N . LYS A 1 285 ? -22.751 3.268 -41.349 1.00 86.12 1146 LYS A N 1
ATOM 2077 C CA . LYS A 1 285 ? -22.916 3.597 -42.762 1.00 85.94 1146 LYS A CA 1
ATOM 2078 C C . LYS A 1 285 ? -23.881 2.632 -43.439 1.00 102.10 1146 LYS A C 1
ATOM 2079 O O . LYS A 1 285 ? -24.849 3.052 -44.083 1.00 113.74 1146 LYS A O 1
ATOM 2085 N N . VAL A 1 286 ? -23.632 1.334 -43.305 1.00 108.42 1147 VAL A N 1
ATOM 2086 C CA . VAL A 1 286 ? -24.569 0.316 -43.771 1.00 112.07 1147 VAL A CA 1
ATOM 2087 C C . VAL A 1 286 ? -24.866 -0.606 -42.591 1.00 108.89 1147 VAL A C 1
ATOM 2088 O O . VAL A 1 286 ? -24.143 -1.586 -42.358 1.00 109.93 1147 VAL A O 1
ATOM 2092 N N . PRO A 1 287 ? -25.905 -0.313 -41.804 1.00 105.97 1148 PRO A N 1
ATOM 2093 C CA . PRO A 1 287 ? -26.134 -1.100 -40.582 1.00 103.23 1148 PRO A CA 1
ATOM 2094 C C . PRO A 1 287 ? -26.650 -2.501 -40.850 1.00 108.33 1148 PRO A C 1
ATOM 2095 O O . PRO A 1 287 ? -26.321 -3.421 -40.091 1.00 103.87 1148 PRO A O 1
ATOM 2099 N N . GLN A 1 288 ? -27.444 -2.698 -41.903 1.00 114.36 1149 GLN A N 1
ATOM 2100 C CA . GLN A 1 288 ? -27.977 -4.022 -42.202 1.00 110.73 1149 GLN A CA 1
ATOM 2101 C C . GLN A 1 288 ? -26.915 -4.979 -42.731 1.00 114.16 1149 GLN A C 1
ATOM 2102 O O . GLN A 1 288 ? -27.235 -6.140 -43.010 1.00 107.32 1149 GLN A O 1
ATOM 2108 N N . LEU A 1 289 ? -25.669 -4.526 -42.873 1.00 108.73 1150 LEU A N 1
ATOM 2109 C CA . LEU A 1 289 ? -24.563 -5.399 -43.237 1.00 94.26 1150 LEU A CA 1
ATOM 2110 C C . LEU A 1 289 ? -23.962 -6.112 -42.033 1.00 101.89 1150 LEU A C 1
ATOM 2111 O O . LEU A 1 289 ? -23.187 -7.057 -42.214 1.00 105.57 1150 LEU A O 1
ATOM 2116 N N . PHE A 1 290 ? -24.303 -5.685 -40.815 1.00 110.95 1151 PHE A N 1
ATOM 2117 C CA . PHE A 1 290 ? -23.780 -6.289 -39.600 1.00 103.88 1151 PHE A CA 1
ATOM 2118 C C . PHE A 1 290 ? -24.855 -6.880 -38.702 1.00 92.61 1151 PHE A C 1
ATOM 2119 O O . PHE A 1 290 ? -24.516 -7.589 -37.747 1.00 85.40 1151 PHE A O 1
ATOM 2127 N N . LEU A 1 291 ? -26.131 -6.614 -38.973 1.00 90.25 1152 LEU A N 1
ATOM 2128 C CA . LEU A 1 291 ? -27.235 -7.184 -38.217 1.00 79.92 1152 LEU A CA 1
ATOM 2129 C C . LEU A 1 291 ? -28.381 -7.494 -39.166 1.00 93.60 1152 LEU A C 1
ATOM 2130 O O . LEU A 1 291 ? -28.705 -6.688 -40.043 1.00 97.32 1152 LEU A O 1
ATOM 2135 N N . GLU A 1 292 ? -28.989 -8.664 -38.989 1.00 96.83 1153 GLU A N 1
ATOM 2136 C CA . GLU A 1 292 ? -30.157 -9.057 -39.768 1.00 102.04 1153 GLU A CA 1
ATOM 2137 C C . GLU A 1 292 ? -31.408 -8.594 -39.031 1.00 102.66 1153 GLU A C 1
ATOM 2138 O O . GLU A 1 292 ? -31.779 -9.165 -38.001 1.00 111.80 1153 GLU A O 1
ATOM 2144 N N . ASN A 1 293 ? -32.054 -7.556 -39.557 1.00 100.97 1154 ASN A N 1
ATOM 2145 C CA . ASN A 1 293 ? -33.280 -7.019 -38.972 1.00 99.21 1154 ASN A CA 1
ATOM 2146 C C . ASN A 1 293 ? -34.187 -6.586 -40.115 1.00 102.24 1154 ASN A C 1
ATOM 2147 O O . ASN A 1 293 ? -33.913 -5.583 -40.781 1.00 100.54 1154 ASN A O 1
ATOM 2152 N N . SER A 1 294 ? -35.262 -7.343 -40.341 1.00 102.04 1155 SER A N 1
ATOM 2153 C CA . SER A 1 294 ? -36.178 -7.040 -41.434 1.00 120.37 1155 SER A CA 1
ATOM 2154 C C . SER A 1 294 ? -37.008 -5.792 -41.171 1.00 129.29 1155 SER A C 1
ATOM 2155 O O . SER A 1 294 ? -37.589 -5.240 -42.112 1.00 140.50 1155 SER A O 1
ATOM 2158 N N . ASN A 1 295 ? -37.075 -5.335 -39.926 1.00 122.61 1156 ASN A N 1
ATOM 2159 C CA . ASN A 1 295 ? -37.928 -4.215 -39.562 1.00 127.09 1156 ASN A CA 1
ATOM 2160 C C . ASN A 1 295 ? -37.180 -2.894 -39.691 1.00 119.44 1156 ASN A C 1
ATOM 2161 O O . ASN A 1 295 ? -35.957 -2.829 -39.551 1.00 101.62 1156 ASN A O 1
ATOM 2166 N N . LYS A 1 296 ? -37.939 -1.838 -39.976 1.00 131.58 1157 LYS A N 1
ATOM 2167 C CA . LYS A 1 296 ? -37.429 -0.476 -39.991 1.00 122.86 1157 LYS A CA 1
ATOM 2168 C C . LYS A 1 296 ? -38.467 0.428 -39.348 1.00 124.62 1157 LYS A C 1
ATOM 2169 O O . LYS A 1 296 ? -39.666 0.138 -39.379 1.00 124.73 1157 LYS A O 1
ATOM 2175 N N . ILE A 1 297 ? -37.997 1.526 -38.755 1.00 124.33 1158 ILE A N 1
ATOM 2176 C CA . ILE A 1 297 ? -38.895 2.418 -38.032 1.00 133.79 1158 ILE A CA 1
ATOM 2177 C C . ILE A 1 297 ? -39.859 3.079 -39.008 1.00 136.22 1158 ILE A C 1
ATOM 2178 O O . ILE A 1 297 ? -39.484 3.469 -40.122 1.00 144.01 1158 ILE A O 1
ATOM 2183 N N . SER A 1 298 ? -41.120 3.179 -38.603 1.00 134.65 1159 SER A N 1
ATOM 2184 C CA . SER A 1 298 ? -42.150 3.811 -39.412 1.00 144.75 1159 SER A CA 1
ATOM 2185 C C . SER A 1 298 ? -42.442 5.207 -38.882 1.00 149.08 1159 SER A C 1
ATOM 2186 O O . SER A 1 298 ? -42.381 5.459 -37.676 1.00 144.03 1159 SER A O 1
ATOM 2189 N N . GLU A 1 299 ? -42.755 6.120 -39.805 1.00 156.37 1160 GLU A N 1
ATOM 2190 C CA . GLU A 1 299 ? -43.092 7.484 -39.415 1.00 152.71 1160 GLU A CA 1
ATOM 2191 C C . GLU A 1 299 ? -44.349 7.535 -38.560 1.00 151.69 1160 GLU A C 1
ATOM 2192 O O . GLU A 1 299 ? -44.527 8.488 -37.793 1.00 148.31 1160 GLU A O 1
ATOM 2198 N N . SER A 1 300 ? -45.224 6.533 -38.674 1.00 151.68 1161 SER A N 1
ATOM 2199 C CA . SER A 1 300 ? -46.355 6.433 -37.760 1.00 149.46 1161 SER A CA 1
ATOM 2200 C C . SER A 1 300 ? -45.897 6.113 -36.343 1.00 138.38 1161 SER A C 1
ATOM 2201 O O . SER A 1 300 ? -46.530 6.549 -35.375 1.00 129.38 1161 SER A O 1
ATOM 2204 N N . ASP A 1 301 ? -44.804 5.356 -36.202 1.00 138.37 1162 ASP A N 1
ATOM 2205 C CA . ASP A 1 301 ? -44.254 5.097 -34.876 1.00 135.07 1162 ASP A CA 1
ATOM 2206 C C . ASP A 1 301 ? -43.559 6.327 -34.308 1.00 125.46 1162 ASP A C 1
ATOM 2207 O O . ASP A 1 301 ? -43.484 6.483 -33.084 1.00 117.64 1162 ASP A O 1
ATOM 2212 N N . LEU A 1 302 ? -43.043 7.205 -35.173 1.00 125.14 1163 LEU A N 1
ATOM 2213 C CA . LEU A 1 302 ? -42.465 8.455 -34.692 1.00 115.94 1163 LEU A CA 1
ATOM 2214 C C . LEU A 1 302 ? -43.539 9.365 -34.111 1.00 118.56 1163 LEU A C 1
ATOM 2215 O O . LEU A 1 302 ? -43.320 10.018 -33.084 1.00 120.62 1163 LEU A O 1
ATOM 2220 N N . SER A 1 303 ? -44.707 9.421 -34.755 1.00 124.66 1164 SER A N 1
ATOM 2221 C CA . SER A 1 303 ? -45.810 10.208 -34.218 1.00 128.43 1164 SER A CA 1
ATOM 2222 C C . SER A 1 303 ? -46.446 9.528 -33.013 1.00 123.48 1164 SER A C 1
ATOM 2223 O O . SER A 1 303 ? -46.909 10.210 -32.091 1.00 123.30 1164 SER A O 1
ATOM 2226 N N . ALA A 1 304 ? -46.479 8.193 -33.001 1.00 115.60 1165 ALA A N 1
ATOM 2227 C CA . ALA A 1 304 ? -47.002 7.479 -31.842 1.00 111.29 1165 ALA A CA 1
ATOM 2228 C C . ALA A 1 304 ? -46.054 7.574 -30.653 1.00 111.60 1165 ALA A C 1
ATOM 2229 O O . ALA A 1 304 ? -46.500 7.521 -29.501 1.00 113.21 1165 ALA A O 1
ATOM 2231 N N . GLU A 1 305 ? -44.751 7.710 -30.909 1.00 108.16 1166 GLU A N 1
ATOM 2232 C CA . GLU A 1 305 ? -43.803 7.916 -29.819 1.00 110.25 1166 GLU A CA 1
ATOM 2233 C C . GLU A 1 305 ? -43.989 9.288 -29.184 1.00 116.70 1166 GLU A C 1
ATOM 2234 O O . GLU A 1 305 ? -43.872 9.434 -27.962 1.00 124.98 1166 GLU A O 1
ATOM 2240 N N . GLU A 1 306 ? -44.287 10.305 -29.997 1.00 112.00 1167 GLU A N 1
ATOM 2241 C CA . GLU A 1 306 ? -44.542 11.634 -29.453 1.00 117.17 1167 GLU A CA 1
ATOM 2242 C C . GLU A 1 306 ? -45.805 11.645 -28.601 1.00 122.08 1167 GLU A C 1
ATOM 2243 O O . GLU A 1 306 ? -45.870 12.345 -27.584 1.00 117.04 1167 GLU A O 1
ATOM 2249 N N . ARG A 1 307 ? -46.819 10.871 -28.998 1.00 130.15 1168 ARG A N 1
ATOM 2250 C CA . ARG A 1 307 ? -48.043 10.792 -28.210 1.00 130.99 1168 ARG A CA 1
ATOM 2251 C C . ARG A 1 307 ? -47.826 10.032 -26.909 1.00 129.64 1168 ARG A C 1
ATOM 2252 O O . ARG A 1 307 ? -48.479 10.330 -25.902 1.00 140.92 1168 ARG A O 1
ATOM 2254 N N . PHE A 1 308 ? -46.918 9.054 -26.905 1.00 119.32 1169 PHE A N 1
ATOM 2255 C CA 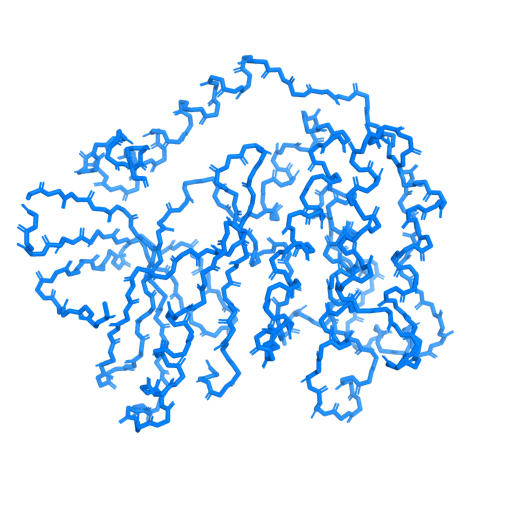. PHE A 1 308 ? -46.639 8.299 -25.690 1.00 110.83 1169 PHE A CA 1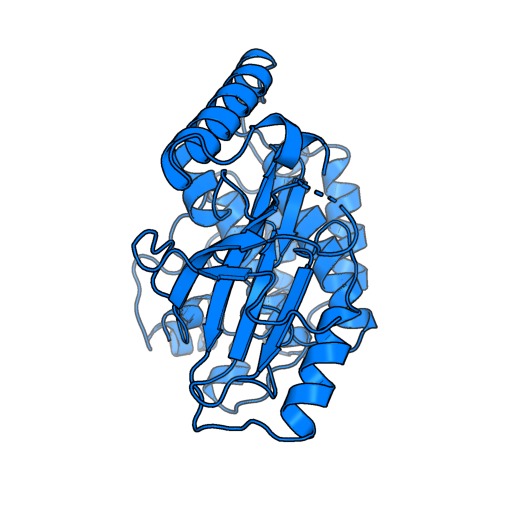
ATOM 2256 C C . PHE A 1 308 ? -45.815 9.102 -24.691 1.00 101.77 1169 PHE A C 1
ATOM 2257 O O . PHE A 1 308 ? -45.905 8.855 -23.484 1.00 100.35 1169 PHE A O 1
ATOM 2265 N N . GLN A 1 309 ? -45.014 10.060 -25.164 1.00 99.33 1170 GLN A N 1
ATOM 2266 C CA . GLN A 1 309 ? -44.232 10.877 -24.243 1.00 95.49 1170 GLN A CA 1
ATOM 2267 C C . GLN A 1 309 ? -45.110 11.905 -23.540 1.00 102.68 1170 GLN A C 1
ATOM 2268 O O . GLN A 1 309 ? -44.952 12.143 -22.336 1.00 105.86 1170 GLN A O 1
ATOM 2274 N N . THR A 1 310 ? -46.035 12.532 -24.273 1.00 105.26 1171 THR A N 1
ATOM 2275 C CA . THR A 1 310 ? -46.972 13.454 -23.639 1.00 111.87 1171 THR A CA 1
ATOM 2276 C C . THR A 1 310 ? -47.887 12.730 -22.660 1.00 112.41 1171 THR A C 1
ATOM 2277 O O . THR A 1 310 ? -48.289 13.309 -21.644 1.00 109.90 1171 THR A O 1
ATOM 2281 N N . GLU A 1 311 ? -48.219 11.470 -22.946 1.00 103.99 1172 GLU A N 1
ATOM 2282 C CA . GLU A 1 311 ? -49.053 10.691 -22.037 1.00 115.85 1172 GLU A CA 1
ATOM 2283 C C . GLU A 1 311 ? -48.311 10.381 -20.743 1.00 112.59 1172 GLU A C 1
ATOM 2284 O O . GLU A 1 311 ? -48.866 10.527 -19.647 1.00 126.13 1172 GLU A O 1
ATOM 2290 N N . ARG A 1 312 ? -47.052 9.948 -20.849 1.00 96.68 1173 ARG A N 1
ATOM 2291 C CA . ARG A 1 312 ? -46.269 9.661 -19.652 1.00 93.34 1173 ARG A CA 1
ATOM 2292 C C . ARG A 1 312 ? -46.015 10.920 -18.835 1.00 92.32 1173 ARG A C 1
ATOM 2293 O O . ARG A 1 312 ? -45.964 10.860 -17.601 1.00 86.19 1173 ARG A O 1
ATOM 2295 N N . ILE A 1 313 ? -45.853 12.066 -19.500 1.00 92.92 1174 ILE A N 1
ATOM 2296 C CA . ILE A 1 313 ? -45.673 13.324 -18.783 1.00 89.09 1174 ILE A CA 1
ATOM 2297 C C . ILE A 1 313 ? -46.964 13.728 -18.082 1.00 94.60 1174 ILE A C 1
ATOM 2298 O O . ILE A 1 313 ? -46.944 14.202 -16.939 1.00 95.72 1174 ILE A O 1
ATOM 2303 N N . ARG A 1 314 ? -48.106 13.538 -18.748 1.00 98.79 1175 ARG A N 1
ATOM 2304 C CA . ARG A 1 314 ? -49.383 13.905 -18.146 1.00 104.51 1175 ARG A CA 1
ATOM 2305 C C . ARG A 1 314 ? -49.714 13.034 -16.941 1.00 110.65 1175 ARG A C 1
ATOM 2306 O O . ARG A 1 314 ? -50.317 13.518 -15.977 1.00 114.61 1175 ARG A O 1
ATOM 2314 N N . GLU A 1 315 ? -49.323 11.758 -16.969 1.00 117.22 1176 GLU A N 1
ATOM 2315 C CA . GLU A 1 315 ? -49.676 10.845 -15.888 1.00 125.98 1176 GLU A CA 1
ATOM 2316 C C . GLU A 1 315 ? -48.706 10.957 -14.717 1.00 119.09 1176 GLU A C 1
ATOM 2317 O O . GLU A 1 315 ? -49.122 10.868 -13.556 1.00 128.13 1176 GLU A O 1
ATOM 2323 N N . MET A 1 316 ? -47.415 11.147 -15.000 1.00 106.29 1177 MET A N 1
ATOM 2324 C CA . MET A 1 316 ? -46.416 11.151 -13.935 1.00 103.90 1177 MET A CA 1
ATOM 2325 C C . MET A 1 316 ? -46.592 12.346 -13.006 1.00 106.30 1177 MET A C 1
ATOM 2326 O O . MET A 1 316 ? -46.384 12.231 -11.792 1.00 111.41 1177 MET A O 1
ATOM 2331 N N . PHE A 1 317 ? -46.979 13.498 -13.551 1.00 103.50 1178 PHE A N 1
ATOM 2332 C CA . PHE A 1 317 ? -47.092 14.727 -12.777 1.00 101.14 1178 PHE A CA 1
ATOM 2333 C C . PHE A 1 317 ? -48.529 15.217 -12.651 1.00 109.39 1178 PHE A C 1
ATOM 2334 O O . PHE A 1 317 ? -48.751 16.323 -12.146 1.00 106.27 1178 PHE A O 1
ATOM 2342 N N . ASP A 1 318 ? -49.505 14.421 -13.096 1.00 122.85 1179 ASP A N 1
ATOM 2343 C CA . ASP A 1 318 ? -50.929 14.742 -12.960 1.00 129.78 1179 ASP A CA 1
ATOM 2344 C C . ASP A 1 318 ? -51.272 16.059 -13.656 1.00 121.91 1179 ASP A C 1
ATOM 2345 O O . ASP A 1 318 ? -51.882 16.958 -13.073 1.00 116.05 1179 ASP A O 1
ATOM 2350 N N . GLY A 1 319 ? -50.870 16.167 -14.922 1.00 122.12 1180 GLY A N 1
ATOM 2351 C CA . GLY A 1 319 ? -51.125 17.349 -15.719 1.00 119.58 1180 GLY A CA 1
ATOM 2352 C C . GLY A 1 319 ? -50.431 18.613 -15.263 1.00 109.52 1180 GLY A C 1
ATOM 2353 O O . GLY A 1 319 ? -50.700 19.680 -15.827 1.00 108.70 1180 GLY A O 1
ATOM 2354 N N . ASN A 1 320 ? -49.550 18.537 -14.263 1.00 100.49 1181 ASN A N 1
ATOM 2355 C CA . ASN A 1 320 ? -48.852 19.731 -13.798 1.00 108.01 1181 ASN A CA 1
ATOM 2356 C C . ASN A 1 320 ? -47.805 20.193 -14.803 1.00 108.49 1181 ASN A C 1
ATOM 2357 O O . ASN A 1 320 ? -47.504 21.390 -14.880 1.00 108.17 1181 ASN A O 1
ATOM 2362 N N . ILE A 1 321 ? -47.245 19.269 -15.579 1.00 108.97 1182 ILE A N 1
ATOM 2363 C CA . ILE A 1 321 ? -46.205 19.576 -16.553 1.00 100.66 1182 ILE A CA 1
ATOM 2364 C C . ILE A 1 321 ? -46.841 19.634 -17.934 1.00 100.25 1182 ILE A C 1
ATOM 2365 O O . ILE A 1 321 ? -47.414 18.644 -18.405 1.00 107.20 1182 ILE A O 1
ATOM 2370 N N . ASP A 1 322 ? -46.744 20.787 -18.583 1.00 94.09 1183 ASP A N 1
ATOM 2371 C CA . ASP A 1 322 ? -47.148 20.883 -19.978 1.00 101.92 1183 ASP A CA 1
ATOM 2372 C C . ASP A 1 322 ? -46.154 20.104 -20.833 1.00 111.16 1183 ASP A C 1
ATOM 2373 O O . ASP A 1 322 ? -44.940 20.283 -20.678 1.00 115.52 1183 ASP A O 1
ATOM 2378 N N . PRO A 1 323 ? -46.620 19.229 -21.727 1.00 110.66 1184 PRO A N 1
ATOM 2379 C CA . PRO A 1 323 ? -45.681 18.368 -22.467 1.00 107.81 1184 PRO A CA 1
ATOM 2380 C C . PRO A 1 323 ? -44.687 19.130 -23.327 1.00 108.82 1184 PRO A C 1
ATOM 2381 O O . PRO A 1 323 ? -43.559 18.655 -23.511 1.00 109.19 1184 PRO A O 1
ATOM 2385 N N . GLN A 1 324 ? -45.062 20.294 -23.863 1.00 105.42 1185 GLN A N 1
ATOM 2386 C CA . GLN A 1 324 ? -44.125 21.048 -24.691 1.00 111.80 1185 GLN A CA 1
ATOM 2387 C C . GLN A 1 324 ? -42.966 21.596 -23.869 1.00 110.34 1185 GLN A C 1
ATOM 2388 O O . GLN A 1 324 ? -41.851 21.726 -24.386 1.00 120.97 1185 GLN A O 1
ATOM 2394 N N . MET A 1 325 ? -43.210 21.915 -22.595 1.00 100.73 1186 MET A N 1
ATOM 2395 C CA . MET A 1 325 ? -42.147 22.409 -21.726 1.00 96.24 1186 MET A CA 1
ATOM 2396 C C . MET A 1 325 ? -40.974 21.439 -21.684 1.00 99.83 1186 MET A C 1
ATOM 2397 O O . MET A 1 325 ? -39.809 21.855 -21.673 1.00 106.55 1186 MET A O 1
ATOM 2402 N N . TYR A 1 326 ? -41.263 20.136 -21.669 1.00 93.25 1187 TYR A N 1
ATOM 2403 C CA . TYR A 1 326 ? -40.204 19.140 -21.791 1.00 79.09 1187 TYR A CA 1
ATOM 2404 C C . TYR A 1 326 ? -39.641 19.108 -23.206 1.00 81.33 1187 TYR A C 1
ATOM 2405 O O . TYR A 1 326 ? -38.425 18.986 -23.394 1.00 88.89 1187 TYR A O 1
ATOM 2414 N N . PHE A 1 327 ? -40.511 19.213 -24.214 1.00 81.38 1188 PHE A N 1
ATOM 2415 C CA . PHE A 1 327 ? -40.047 19.216 -25.598 1.00 88.32 1188 PHE A CA 1
ATOM 2416 C C . PHE A 1 327 ? -39.250 20.476 -25.912 1.00 96.48 1188 PHE A C 1
ATOM 2417 O O . PHE A 1 327 ? -38.244 20.419 -26.629 1.00 99.51 1188 PHE A O 1
ATOM 2425 N N . ASP A 1 328 ? -39.684 21.624 -25.385 1.00 104.33 1189 ASP A N 1
ATOM 2426 C CA . ASP A 1 328 ? -38.981 22.879 -25.628 1.00 115.15 1189 ASP A CA 1
ATOM 2427 C C . ASP A 1 328 ? -37.595 22.892 -25.000 1.00 105.29 1189 ASP A C 1
ATOM 2428 O O . ASP A 1 328 ? -36.731 23.662 -25.434 1.00 110.53 1189 ASP A O 1
ATOM 2433 N N . GLN A 1 329 ? -37.365 22.053 -24.004 1.00 96.59 1190 GLN A N 1
ATOM 2434 C CA . GLN A 1 329 ? -36.081 21.961 -23.342 1.00 85.51 1190 GLN A CA 1
ATOM 2435 C C . GLN A 1 329 ? -34.995 21.442 -24.285 1.00 80.96 1190 GLN A C 1
ATOM 2436 O O . GLN A 1 329 ? -33.803 21.490 -23.975 1.00 81.90 1190 GLN A O 1
#

InterPro domains:
  IPR000494 Receptor L-domain [PF01030] (65-192)
  IPR000494 Receptor L-domain [PF01030] (384-490)
  IPR000719 Protein kinase domain [PS50011] (885-1152)
  IPR001245 Serine-threonine/tyrosine-protein kinase, catalytic domain [PF07714] (886-1140)
  IPR001245 Serine-threonine/tyrosine-protein kinase, catalytic domain [PR00109] (963-976)
  IPR001245 Serine-threonine/tyrosine-protein kinase, catalytic domain [PR00109] (1000-1018)
  IPR001245 Serine-threonine/tyrosine-protein kinase, catalytic domain [PR00109] (1049-1059)
  IPR001245 Serine-threonine/tyrosine-protein kinase, catalytic domain [PR00109] (1068-1090)
  IPR001245 Serine-threonine/tyrosine-protein kinase, catalytic domain [PR00109] (1112-1134)
  IPR006211 Furin-like cysteine-rich domain [PF00757] (213-369)
  IPR006212 Furin-like repeat [SM00261] (207-254)
  IPR006212 Furin-like repeat [SM00261] (259-301)
  IPR006212 Furin-like repeat [SM00261] (510-559)
  IPR006212 Furin-like repeat [SM00261] (564-614)
  IPR006212 Furin-like repeat [SM00261] (617-681)
  IPR006212 Furin-like repeat [SM00261] (690-741)
  IPR006212 Furin-like repeat [SM00261] (747-797)
  IPR006212 Furin-like repeat [cd00064] (262-296)
  IPR006212 Furin-like repeat [cd00064] (520-568)
  IPR006212 Furin-like repeat [cd00064] (570-621)

CATH classification: 3.30.200.20 (+1 more: 1.10.510.10)

Foldseek 3Di:
DADDPVFKDFDPVAWPDDDPAWTKTWIWGHDPVPVFIFIKIKTWHQDPQPPDPVLVVLQVLVQPQDDQQAFHFPHWYADSRGIITITGDALCAFQQVVLQVCVQAAFLLLLLLVLLSLLVSLQSCVVSQWFQLQDARNQWADNDSRGIHGHSTSCDVVHPPSVLLAALVCVPPNDRGQLSVLSSSLVRSVCSQVSNDDFPVVDDPPVVNVCVVVVHDTDDDPFFAPVVVVLSVLSRDNDSVSRDGSVVVNVVSVVCSVPSCVGGPGPHHHDVVVRVVRLVSQQVSVCVSVVNPHHSVSNVVD

GO terms:
  GO:0005006 epidermal growth factor receptor activity (F, IDA)
  GO:0005911 cell-cell junction (C, IDA)
  GO:0016323 basolateral plasma membrane (C, IDA)
  GO:0016324 apical plasma membrane (C, IDA)
  GO:0016328 lateral plasma membrane (C, IDA)
  GO:0007173 epidermal growth factor receptor signaling pathway (P, IDA)
  GO:0002119 nematode larval development (P, IMP)
  GO:0040026 positive regulation of vulval development (P, IMP)
  GO:0030431 sleep (P, IMP)
  GO:0030539 male genitalia development (P, IMP)
  GO:0030728 ovulation (P, IMP)
  GO:0008289 lipid binding (F, IDA)
  GO:0140677 molecular function activator activity (F, IDA)
  GO:0016323 basolateral plasma membrane (C, EXP)
  GO:0016324 apical plasma membrane (C, EXP)
  GO:0032436 positive regulation of proteasomal ubiquitin-dependent protein catabolic process (P, IMP)
  GO:0060065 uterus development (P, IMP)
  GO:0006355 regulation of DNA-templated transcription (P, IMP)
  GO:0072327 vulval cell fate specification (P, IMP)

Solvent-accessible surface area: 14769 Å² total; per-residue (Å²): 116,100,5,46,86,102,8,26,65,39,33,129,109,45,122,70,36,79,50,78,82,21,39,29,23,0,0,0,32,70,31,139,204,71,149,46,53,14,1,0,12,0,22,18,5,126,52,139,126,42,90,71,125,87,16,72,97,37,1,37,64,6,40,169,14,111,56,96,12,4,5,110,11,31,0,5,5,33,57,101,98,11,2,35,12,0,15,9,14,26,13,19,31,42,0,44,98,6,0,124,126,36,127,147,44,0,2,5,139,4,0,5,37,0,4,42,17,0,0,13,0,2,21,47,0,45,137,86,210,28,28,3,79,35,2,0,0,60,14,0,30,0,68,96,7,84,22,0,8,0,15,30,5,8,10,39,115,9,111,181,86,26,44,47,20,33,0,31,42,3,51,90,156,147,80,64,62,51,20,7,3,2,0,5,1,0,0,0,0,14,1,0,1,18,27,1,94,36,2,16,131,87,61,70,81,100,52,2,54,93,54,2,58,109,56,66,42,8,88,67,7,150,31,8,32,103,53,5,25,87,19,1,52,77,2,3,73,77,73,49,182,53,15,6,24,0,93,72,0,40,85,70,2,85,51,19,36,173,68,24,88,121,25,5,131,11,103,57,157,27,41,131,80,41,78,80,58,21,88,62,102,8,30,98,18,0,129,101,34,3,107,45,76,1,84,15,120,38,12,72,116,124

Secondary structure (DSSP, 8-state):
-B--GGGEEEEEEEEEE--SS-EEEEEEE--S-----EEEEEEEE--TT--SHHHHHHHHHHHT---TTB--EEEEEE-SS-EEEEEE--TT-BHHHHHHHTTTT--HHHHHHHHHHHHHHHHHHHHTT---S--SGGGEEEEETTEEEE-S-S-TTT--GGGGG--HHHHHS----HHHHHHHHHHHHHHHHTTSPPTTTT--TTHHHHHHHTT--PPPPTTB-HHHHHHHHHTT-SSTTTSPPHHHHHHHHHHHTTSGGGTB-------HHHHHHHHHHHHHHHHHHTTT-S-HHHHHH-

Radius of gyration: 19.62 Å; Cα contacts (8 Å, |Δi|>4): 494; chains: 1; bounding box: 47×54×50 Å

Sequence (302 aa):
CLIPSSELQTKLDKKLGAGAFGTVFAGIYYPKRANVKIPVAIKVFQTDQSQTDEMLEEATNMFRLRHDNLLKIIGFCMHDDGLKIVTIYRPLGNLQNFLKLHKENLGAREQVLYCYQIASGMQYLEKQRVVHRDLATRNVLVKKFNHVEITDFGLSKILKVAIKWLAIEIFSKHCYTHASDVWAFGVTCWEIITFGQSPYQGMSTDSIHNFLKDGNRLSQPPNCSQDLYQELLRCWMADPKSRPGFEILYERFKEFCKVPQLFLENSNKISESDLSAEERFQTERIREMFDGNIDPQMYFDQ

Nearest PDB structures (foldseek):
  5wno-assembly1_A  TM=1.003E+00  e=2.802E-58  Caenorhabditis elegans
  3w2s-assembly1_A  TM=9.237E-01  e=2.755E-28  Homo sapiens
  8fv3-assembly1_D  TM=9.501E-01  e=1.616E-27  Homo sapiens
  6wa2-assembly1_A  TM=9.097E-01  e=9.299E-28  Homo sapiens
  4rix-assembly1_A  TM=9.137E-01  e=1.447E-27  Homo sapiens